Protein 1IUH (pdb70)

Organism: Thermus thermophilus (strain ATCC 27634 / DSM 579 / HB8) (NCBI:txid300852)

B-factor: mean 30.1, std 9.63, range [9.65, 63.91]

CATH classification: 3.90.1140.10

InterPro domains:
  IPR004175 RNA 2',3'-cyclic phosphodiesterase [MF_01940] (1-179)
  IPR004175 RNA 2',3'-cyclic phosphodiesterase [PTHR35561] (1-180)
  IPR004175 RNA 2',3'-cyclic phosphodiesterase [TIGR02258] (1-179)
  IPR009097 Cyclic phosphodiesterase [SSF55144] (1-181)
  IPR014051 Phosphoesterase, HXTX [PF02834] (7-89)
  IPR014051 Phosphoesterase, HXTX [PF02834] (105-171)

Solvent-accessible surface area: 10507 Å² total; per-residue (Å²): 42,107,0,9,0,0,1,62,11,44,130,86,0,63,41,30,0,54,114,4,18,83,102,3,214,99,66,234,2,11,80,64,24,66,61,150,31,1,27,0,45,1,5,64,1,2,118,34,73,123,134,15,36,81,54,1,48,52,13,0,88,128,18,7,154,85,19,30,64,35,156,1,95,0,146,10,16,10,29,98,48,120,152,55,89,10,113,8,0,12,0,98,3,83,19,118,6,0,56,89,0,3,118,20,0,56,55,13,0,85,149,66,15,41,110,87,1,86,170,4,78,37,34,114,133,104,47,125,22,53,0,28,0,0,106,74,144,37,116,17,65,90,16,100,109,25,149,36,48,44,75,3,77,3,102,18,8,2,0,0,68,10,51,145,88,125,189,13,63,68,61,65,58,53,61,151,8,79,9,194,8,174,142

Structure (mmCIF, N/CA/C/O backbone):
data_1IUH
#
_entry.id   1IUH
#
_cell.length_a   37.982
_cell.length_b   75.816
_cell.length_c   159.640
_cell.angle_alpha   90.00
_cell.angle_beta   90.00
_cell.angle_gamma   90.00
#
_symmetry.space_group_name_H-M   'I 2 2 2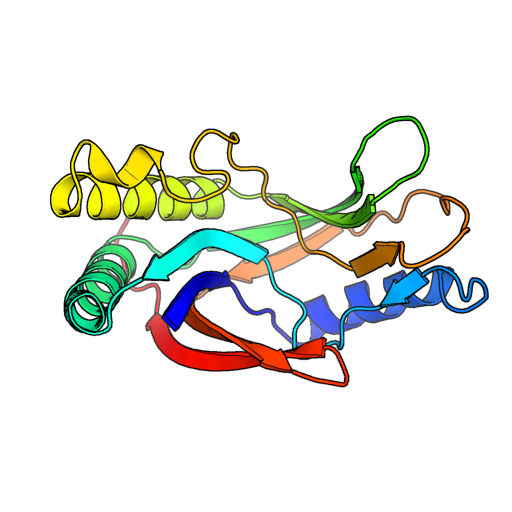'
#
loop_
_entity.id
_entity.type
_entity.pdbx_description
1 polymer "2'-5' RNA Ligase"
2 water water
#
loop_
_atom_site.group_PDB
_atom_site.id
_atom_site.type_symbol
_atom_site.label_atom_id
_atom_site.label_alt_id
_atom_site.label_comp_id
_atom_site.label_asym_id
_atom_site.label_entity_id
_atom_site.label_seq_id
_atom_site.pdbx_PDB_ins_code
_atom_site.Cartn_x
_atom_site.Cartn_y
_atom_site.Cartn_z
_atom_site.occupancy
_atom_site.B_iso_or_equiv
_atom_site.auth_seq_id
_atom_site.auth_comp_id
_atom_site.auth_asym_id
_atom_site.auth_atom_id
_atom_site.pdbx_PDB_model_num
ATOM 1 N N . MET A 1 1 ? 9.591 2.426 30.663 1.00 30.01 1 MET A N 1
ATOM 2 C CA . MET A 1 1 ? 8.869 3.107 29.568 1.00 30.09 1 MET A CA 1
ATOM 3 C C . MET A 1 1 ? 9.093 4.621 29.509 1.00 29.26 1 MET A C 1
ATOM 4 O O . MET A 1 1 ? 9.057 5.333 30.494 1.00 30.57 1 MET A O 1
ATOM 9 N N . ARG A 1 2 ? 9.327 5.103 28.318 1.00 27.99 2 ARG A N 1
ATOM 10 C CA . ARG A 1 2 ? 9.519 6.508 28.076 1.00 26.80 2 ARG A CA 1
ATOM 11 C C . ARG A 1 2 ? 8.122 6.943 27.628 1.00 25.32 2 ARG A C 1
ATOM 12 O O . ARG A 1 2 ? 7.588 6.521 26.592 1.00 24.38 2 ARG A O 1
ATOM 20 N N . LEU A 1 3 ? 7.497 7.750 28.449 1.00 24.30 3 LEU A N 1
ATOM 21 C CA . LEU A 1 3 ? 6.122 8.173 28.209 1.00 23.86 3 LEU A CA 1
ATOM 22 C C . LEU A 1 3 ? 5.943 9.681 28.051 1.00 24.14 3 LEU A C 1
ATOM 23 O O . LEU A 1 3 ? 6.749 10.466 28.570 1.00 24.28 3 LEU A O 1
ATOM 28 N N . PHE A 1 4 ? 4.875 10.066 27.351 1.00 23.70 4 PHE A N 1
ATOM 29 C CA . PHE A 1 4 ? 4.477 11.475 27.190 1.00 22.07 4 PHE A CA 1
ATOM 30 C C . PHE A 1 4 ? 2.974 11.563 26.892 1.00 22.46 4 PHE A C 1
ATOM 31 O O . PHE A 1 4 ? 2.349 10.578 26.452 1.00 20.98 4 PHE A O 1
ATOM 39 N N . TYR A 1 5 ? 2.387 12.712 27.231 1.00 22.35 5 TYR A N 1
ATOM 40 C CA . TYR A 1 5 ? 0.991 12.992 26.881 1.00 21.97 5 TYR A CA 1
ATOM 41 C C . TYR A 1 5 ? 1.009 13.876 25.605 1.00 20.75 5 TYR A C 1
ATOM 42 O O . TYR A 1 5 ? 1.819 14.787 25.456 1.00 19.50 5 TYR A O 1
ATOM 51 N N . ALA A 1 6 ? 0.095 13.608 24.690 1.00 20.67 6 ALA A N 1
ATOM 52 C CA . ALA A 1 6 ? 0.090 14.367 23.474 1.00 21.19 6 ALA A CA 1
ATOM 53 C C . ALA A 1 6 ? -1.282 14.437 22.836 1.00 20.43 6 ALA A C 1
ATOM 54 O O . ALA A 1 6 ? -2.183 13.675 23.172 1.00 20.51 6 ALA A O 1
ATOM 56 N N . VAL A 1 7 ? -1.408 15.352 21.885 1.00 19.87 7 VAL A N 1
ATOM 57 C CA . VAL A 1 7 ? -2.626 15.487 21.133 1.00 18.96 7 VAL A CA 1
ATOM 58 C C . VAL A 1 7 ? -2.299 15.018 19.708 1.00 21.10 7 VAL A C 1
ATOM 59 O O . VAL A 1 7 ? -1.348 15.518 19.097 1.00 23.79 7 VAL A O 1
ATOM 63 N N . PHE A 1 8 ? -3.050 14.056 19.194 1.00 21.49 8 PHE A N 1
ATOM 64 C CA . PHE A 1 8 ? -2.879 13.633 17.808 1.00 21.65 8 PHE A CA 1
ATOM 65 C C . PHE A 1 8 ? -3.843 14.481 16.985 1.00 23.93 8 PHE A C 1
ATOM 66 O O . PHE A 1 8 ? -4.770 15.117 17.523 1.00 24.97 8 PHE A O 1
ATOM 74 N N . LEU A 1 9 ? -3.621 14.493 15.686 1.00 25.08 9 LEU A N 1
ATOM 75 C CA . LEU A 1 9 ? -4.308 15.417 14.836 1.00 26.10 9 LEU A CA 1
ATOM 76 C C . LEU A 1 9 ? -5.217 14.834 13.792 1.00 27.83 9 LEU A C 1
ATOM 77 O O . LEU A 1 9 ? -5.034 13.689 13.351 1.00 29.31 9 LEU A O 1
ATOM 82 N N . PRO A 1 10 ? -6.230 15.619 13.374 1.00 28.53 10 PRO A N 1
ATOM 83 C CA . PRO A 1 10 ? -7.153 15.112 12.361 1.00 28.91 10 PRO A CA 1
ATOM 84 C C . PRO A 1 10 ? -6.614 15.287 10.932 1.00 30.27 10 PRO A C 1
ATOM 85 O O . PRO A 1 10 ? -5.667 16.036 10.659 1.00 30.24 10 PRO A O 1
ATOM 89 N N . GLU A 1 11 ? -7.234 14.568 10.028 1.00 32.22 11 GLU A N 1
ATOM 90 C CA . GLU A 1 11 ? -6.871 14.612 8.638 1.00 34.95 11 GLU A CA 1
ATOM 91 C C . GLU A 1 11 ? -6.511 16.008 8.019 1.00 33.92 11 GLU A C 1
ATOM 92 O O . GLU A 1 11 ? -5.417 16.206 7.461 1.00 34.44 11 GLU A O 1
ATOM 98 N N . GLU A 1 12 ? -7.387 16.993 8.106 1.00 33.37 12 GLU A N 1
ATOM 99 C CA . GLU A 1 12 ? -7.050 18.257 7.460 1.00 33.40 12 GLU A CA 1
ATOM 100 C C . GLU A 1 12 ? -5.838 18.944 8.035 1.00 33.15 12 GLU A C 1
ATOM 101 O O . GLU A 1 12 ? -5.185 19.736 7.336 1.00 32.42 12 GLU A O 1
ATOM 107 N N . VAL A 1 13 ? -5.564 18.669 9.317 1.00 31.87 13 VAL A N 1
ATOM 108 C CA . VAL A 1 13 ? -4.425 19.237 9.987 1.00 30.53 13 VAL A CA 1
ATOM 109 C C . VAL A 1 13 ? -3.145 18.510 9.552 1.00 31.76 13 VAL A C 1
ATOM 110 O O . VAL A 1 13 ? -2.120 19.149 9.208 1.00 31.69 13 VAL A O 1
ATOM 114 N N . ARG A 1 14 ? -3.194 17.188 9.504 1.00 31.84 14 ARG A N 1
ATOM 115 C CA . ARG A 1 14 ? -1.998 16.487 9.068 1.00 33.93 14 ARG A CA 1
ATOM 116 C C . ARG A 1 14 ? -1.729 16.836 7.622 1.00 33.62 14 ARG A C 1
ATOM 117 O O . ARG A 1 14 ? -0.598 17.014 7.214 1.00 35.56 14 ARG A O 1
ATOM 125 N N . ALA A 1 15 ? -2.756 16.983 6.830 1.00 32.49 15 ALA A N 1
ATOM 126 C CA . ALA A 1 15 ? -2.462 17.316 5.452 1.00 32.73 15 ALA A CA 1
ATOM 127 C C . ALA A 1 15 ? -1.838 18.704 5.242 1.00 31.31 15 ALA A C 1
ATOM 128 O O . ALA A 1 15 ? -0.999 18.899 4.382 1.00 30.84 15 ALA A O 1
ATOM 130 N N . ALA A 1 16 ? -2.260 19.685 6.021 1.00 31.34 16 ALA A N 1
ATOM 131 C CA . ALA A 1 16 ? -1.724 21.028 5.859 1.00 31.55 16 ALA A CA 1
ATOM 132 C C . ALA A 1 16 ? -0.264 21.054 6.239 1.00 32.23 16 ALA A C 1
ATOM 133 O O . ALA A 1 16 ? 0.535 21.776 5.652 1.00 33.12 16 ALA A O 1
ATOM 135 N N . LEU A 1 17 ? 0.041 20.272 7.261 1.00 31.61 17 LEU A N 1
ATOM 136 C CA . LEU A 1 17 ? 1.366 20.119 7.812 1.00 32.52 17 LEU A CA 1
ATOM 137 C C . LEU A 1 17 ? 2.253 19.263 6.875 1.00 31.96 17 LEU A C 1
ATOM 138 O O . LEU A 1 17 ? 3.471 19.460 6.764 1.00 31.64 17 LEU A O 1
ATOM 143 N N . VAL A 1 18 ? 1.644 18.270 6.240 1.00 31.26 18 VAL A N 1
ATOM 144 C CA . VAL A 1 18 ? 2.382 17.446 5.322 1.00 29.62 18 VAL A CA 1
ATOM 145 C C . VAL A 1 18 ? 2.693 18.256 4.072 1.00 31.58 18 VAL A C 1
ATOM 146 O O . VAL A 1 18 ? 3.682 18.025 3.415 1.00 32.71 18 VAL A O 1
ATOM 150 N N . GLU A 1 19 ? 1.857 19.229 3.741 1.00 32.38 19 GLU A N 1
ATOM 151 C CA . GLU A 1 19 ? 2.149 20.031 2.600 1.00 33.36 19 GLU A CA 1
ATOM 152 C C . GLU A 1 19 ? 3.291 20.986 2.991 1.00 33.32 19 GLU A C 1
ATOM 153 O O . GLU A 1 19 ? 4.128 21.364 2.171 1.00 35.43 19 GLU A O 1
ATOM 159 N N . ALA A 1 20 ? 3.358 21.330 4.262 1.00 32.13 20 ALA A N 1
ATOM 160 C CA . ALA A 1 20 ? 4.383 22.205 4.787 1.00 29.30 20 ALA A CA 1
ATOM 161 C C . ALA A 1 20 ? 5.708 21.502 4.663 1.00 29.43 20 ALA A C 1
ATOM 162 O O . ALA A 1 20 ? 6.668 22.071 4.152 1.00 26.58 20 ALA A O 1
ATOM 164 N N . GLN A 1 21 ? 5.742 20.255 5.132 1.00 29.90 21 GLN A N 1
ATOM 165 C CA . GLN A 1 21 ? 6.971 19.434 5.103 1.00 32.43 21 GLN A CA 1
ATOM 166 C C . GLN A 1 21 ? 7.616 19.426 3.705 1.00 34.19 21 GLN A C 1
ATOM 167 O O . GLN A 1 21 ? 8.828 19.215 3.516 1.00 34.17 21 GLN A O 1
ATOM 173 N N . THR A 1 22 ? 6.756 19.670 2.737 1.00 35.43 22 THR A N 1
ATOM 174 C CA . THR A 1 22 ? 7.123 19.664 1.361 1.00 35.53 22 THR A CA 1
ATOM 175 C C . THR A 1 22 ? 8.269 20.620 1.073 1.00 35.52 22 THR A C 1
ATOM 176 O O . THR A 1 22 ? 9.156 20.301 0.257 1.00 33.79 22 THR A O 1
ATOM 180 N N . LYS A 1 23 ? 8.285 21.762 1.767 1.00 35.04 23 LYS A N 1
ATOM 181 C CA . LYS A 1 23 ? 9.320 22.771 1.492 1.00 34.84 23 LYS A CA 1
ATOM 182 C C . LYS A 1 23 ? 10.684 22.269 1.908 1.00 34.09 23 LYS A C 1
ATOM 183 O O . LYS A 1 23 ? 11.700 22.901 1.650 1.00 34.28 23 LYS A O 1
ATOM 189 N N . VAL A 1 24 ? 10.722 21.089 2.482 1.00 31.82 24 VAL A N 1
ATOM 190 C CA . VAL A 1 24 ? 11.963 20.658 3.032 1.00 31.07 24 VAL A CA 1
ATOM 191 C C . VAL A 1 24 ? 12.580 19.404 2.415 1.00 31.78 24 VAL A C 1
ATOM 192 O O . VAL A 1 24 ? 13.684 18.974 2.800 1.00 31.79 24 VAL A O 1
ATOM 196 N N . ARG A 1 25 ? 11.880 18.830 1.444 1.00 30.58 25 ARG A N 1
ATOM 197 C CA . ARG A 1 25 ? 12.360 17.636 0.756 1.00 31.32 25 ARG A CA 1
ATOM 198 C C . ARG A 1 25 ? 13.670 17.850 -0.074 1.00 29.27 25 ARG A C 1
ATOM 199 O O . ARG A 1 25 ? 14.450 16.920 -0.291 1.00 26.68 25 ARG A O 1
ATOM 207 N N . PRO A 1 26 ? 13.873 19.061 -0.608 1.00 27.93 26 PRO A N 1
ATOM 208 C CA . PRO A 1 26 ? 15.079 19.338 -1.385 1.00 27.24 26 PRO A CA 1
ATOM 209 C C . PRO A 1 26 ? 16.305 19.277 -0.440 1.00 29.52 26 PRO A C 1
ATOM 210 O O . PRO A 1 26 ? 17.474 19.156 -0.892 1.00 30.05 26 PRO A O 1
ATOM 214 N N . PHE A 1 27 ? 16.059 19.352 0.879 1.00 28.89 27 PHE A N 1
ATOM 215 C CA . PHE A 1 27 ? 17.177 19.343 1.804 1.00 27.45 27 PHE A CA 1
ATOM 216 C C . PHE A 1 27 ? 17.379 18.100 2.610 1.00 28.70 27 PHE A C 1
ATOM 217 O O . PHE A 1 27 ? 16.774 17.931 3.655 1.00 29.07 27 PHE A O 1
ATOM 225 N N . ARG A 1 28 ? 18.292 17.256 2.151 1.00 29.93 28 ARG A N 1
ATOM 226 C CA . ARG A 1 28 ? 18.553 15.971 2.813 1.00 30.06 28 ARG A CA 1
ATOM 227 C C . ARG A 1 28 ? 19.011 16.104 4.281 1.00 27.79 28 ARG A C 1
ATOM 228 O O . ARG A 1 28 ? 18.993 15.166 5.049 1.00 25.48 28 ARG A O 1
ATOM 236 N N . GLY A 1 29 ? 19.404 17.281 4.685 1.00 26.89 29 GLY A N 1
ATOM 237 C CA . GLY A 1 29 ? 19.767 17.401 6.076 1.00 27.07 29 GLY A CA 1
ATOM 238 C C . GLY A 1 29 ? 18.536 17.399 6.981 1.00 27.29 29 GLY A C 1
ATOM 239 O O . GLY A 1 29 ? 18.690 17.298 8.208 1.00 27.35 29 GLY A O 1
ATOM 240 N N . TRP A 1 30 ? 17.328 17.522 6.409 1.00 26.64 30 TRP A N 1
ATOM 241 C CA . TRP A 1 30 ? 16.091 17.545 7.198 1.00 25.26 30 TRP A CA 1
ATOM 242 C C . TRP A 1 30 ? 15.396 16.219 7.281 1.00 26.01 30 TRP A C 1
ATOM 243 O O . TRP A 1 30 ? 15.133 15.564 6.265 1.00 25.88 30 TRP A O 1
ATOM 254 N N . LYS A 1 31 ? 15.099 15.794 8.497 1.00 26.09 31 LYS A N 1
ATOM 255 C CA . LYS A 1 31 ? 14.437 14.516 8.631 1.00 27.07 31 LYS A CA 1
ATOM 256 C C . LYS A 1 31 ? 12.984 14.824 8.972 1.00 25.86 31 LYS A C 1
ATOM 257 O O . LYS A 1 31 ? 12.638 15.339 10.042 1.00 26.13 31 LYS A O 1
ATOM 263 N N . PRO A 1 32 ? 12.099 14.516 8.048 1.00 24.61 32 PRO A N 1
ATOM 264 C CA . PRO A 1 32 ? 10.708 14.810 8.322 1.00 25.71 32 PRO A CA 1
ATOM 265 C C . PRO A 1 32 ? 10.026 13.741 9.172 1.00 26.32 32 PRO A C 1
ATOM 266 O O . PRO A 1 32 ? 10.267 12.519 9.021 1.00 25.55 32 PRO A O 1
ATOM 270 N N . VAL A 1 33 ? 9.186 14.251 10.076 1.00 26.48 33 VAL A N 1
ATOM 271 C CA . VAL A 1 33 ? 8.407 13.437 10.979 1.00 26.03 33 VAL A CA 1
ATOM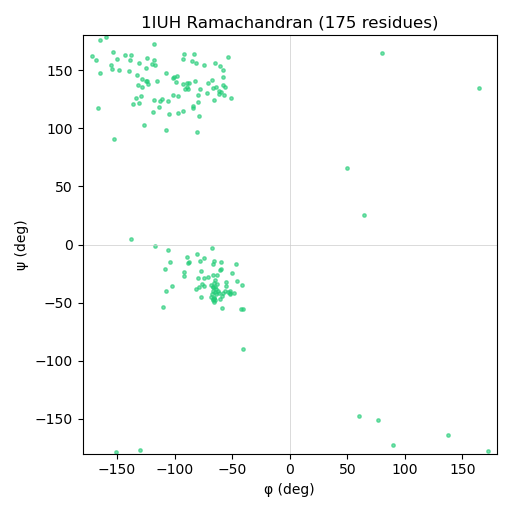 272 C C . VAL A 1 33 ? 7.322 12.773 10.128 1.00 26.87 33 VAL A C 1
ATOM 273 O O . VAL A 1 33 ? 6.709 13.435 9.317 1.00 26.49 33 VAL A O 1
ATOM 277 N N . PRO A 1 34 ? 7.151 11.440 10.249 1.00 27.14 34 PRO A N 1
ATOM 278 C CA . PRO A 1 34 ? 6.146 10.635 9.550 1.00 28.44 34 PRO A CA 1
ATOM 279 C C . PRO A 1 34 ? 4.781 11.285 9.958 1.00 30.32 34 PRO A C 1
ATOM 280 O O . PRO A 1 34 ? 4.566 11.592 11.139 1.00 28.74 34 PRO A O 1
ATOM 284 N N . PRO A 1 35 ? 3.849 11.458 8.992 1.00 31.07 35 PRO A N 1
ATOM 285 C CA . PRO A 1 35 ? 2.544 12.068 9.212 1.00 31.17 35 PRO A CA 1
ATOM 286 C C . PRO A 1 35 ? 1.763 11.450 10.351 1.00 32.09 35 PRO A C 1
ATOM 287 O O . PRO A 1 35 ? 1.190 12.175 11.180 1.00 32.62 35 PRO A O 1
ATOM 291 N N A HIS A 1 36 ? 1.720 10.132 10.423 0.50 31.92 36 HIS A N 1
ATOM 292 N N B HIS A 1 36 ? 1.786 10.117 10.430 0.50 30.96 36 HIS A N 1
ATOM 293 C CA A HIS A 1 36 ? 0.985 9.534 11.501 0.50 31.54 36 HIS A CA 1
ATOM 294 C CA B HIS A 1 36 ? 1.102 9.403 11.495 0.50 29.79 36 HIS A CA 1
ATOM 295 C C A HIS A 1 36 ? 1.669 9.734 12.879 0.50 31.05 36 HIS A C 1
ATOM 296 C C B HIS A 1 36 ? 1.709 9.680 12.876 0.50 29.97 36 HIS A C 1
ATOM 297 O O A HIS A 1 36 ? 1.107 9.371 13.914 0.50 31.05 36 HIS A O 1
ATOM 298 O O B HIS A 1 36 ? 1.132 9.331 13.907 0.50 30.13 36 HIS A O 1
ATOM 311 N N . GLN A 1 37 ? 2.873 10.302 12.913 1.00 29.28 37 GLN A N 1
ATOM 312 C CA . GLN A 1 37 ? 3.506 10.592 14.212 1.00 29.21 37 GLN A CA 1
ATOM 313 C C . GLN A 1 37 ? 3.393 12.099 14.506 1.00 27.88 37 GLN A C 1
ATOM 314 O O . GLN A 1 37 ? 3.751 12.561 15.596 1.00 27.65 37 GLN A O 1
ATOM 320 N N . LEU A 1 38 ? 2.911 12.874 13.529 1.00 26.20 38 LEU A N 1
ATOM 321 C CA . LEU A 1 38 ? 2.811 14.302 13.764 1.00 23.42 38 LEU A CA 1
ATOM 322 C C . LEU A 1 38 ? 1.944 14.475 15.020 1.00 22.63 38 LEU A C 1
ATOM 323 O O . LEU A 1 38 ? 0.941 13.799 15.185 1.00 21.87 38 LEU A O 1
ATOM 328 N N . HIS A 1 39 ? 2.355 15.349 15.935 1.00 22.51 39 HIS A N 1
ATOM 329 C CA . HIS A 1 39 ? 1.606 15.513 17.192 1.00 21.88 39 HIS A CA 1
ATOM 330 C C . HIS A 1 39 ? 2.090 16.704 18.051 1.00 21.06 39 HIS A C 1
ATOM 331 O O . HIS A 1 39 ? 3.219 17.181 17.904 1.00 22.74 39 HIS A O 1
ATOM 338 N N . LEU A 1 40 ? 1.266 17.129 18.988 1.00 19.37 40 LEU A N 1
ATOM 339 C CA . LEU A 1 40 ? 1.652 18.226 19.903 1.00 19.31 40 LEU A CA 1
ATOM 340 C C . LEU A 1 40 ? 1.767 17.613 21.292 1.00 19.44 40 LEU A C 1
ATOM 341 O O . LEU A 1 40 ? 0.775 17.091 21.830 1.00 22.32 40 LEU A O 1
ATOM 346 N N . THR A 1 41 ? 2.949 17.662 21.878 1.00 18.76 41 THR A N 1
ATOM 347 C CA . THR A 1 41 ? 3.142 17.097 23.221 1.00 19.59 41 THR A CA 1
ATOM 348 C C . THR A 1 41 ? 2.660 17.991 24.367 1.00 18.96 41 THR A C 1
ATOM 349 O O . THR A 1 41 ? 2.961 19.144 24.409 1.00 18.28 41 THR A O 1
ATOM 353 N N . LEU A 1 42 ? 1.857 17.490 25.287 1.00 19.79 42 LEU A N 1
ATOM 354 C CA . LEU A 1 42 ? 1.442 18.391 26.369 1.00 18.73 42 LEU A CA 1
ATOM 355 C C . LEU A 1 42 ? 2.388 18.290 27.558 1.00 19.26 42 LEU A C 1
ATOM 356 O O . LEU A 1 42 ? 2.591 19.250 28.290 1.00 20.75 42 LEU A O 1
ATOM 361 N N . LEU A 1 43 ? 3.009 17.142 27.711 1.00 19.17 43 LEU A N 1
ATOM 362 C CA . LEU A 1 43 ? 3.925 16.920 28.818 1.00 20.85 43 LEU A CA 1
ATOM 363 C C . LEU A 1 43 ? 4.751 15.667 28.575 1.00 21.04 43 LEU A C 1
ATOM 364 O O . LEU A 1 43 ? 4.172 14.609 28.446 1.00 21.37 43 LEU A O 1
ATOM 369 N N . PHE A 1 44 ? 6.079 15.801 28.467 1.00 21.49 44 PHE A N 1
ATOM 370 C CA . PHE A 1 44 ? 6.988 14.658 28.274 1.00 21.56 44 PHE A CA 1
ATOM 371 C C . PHE A 1 44 ? 7.384 14.117 29.677 1.00 22.54 44 PHE A C 1
ATOM 372 O O . PHE A 1 44 ? 7.677 14.888 30.588 1.00 24.01 44 PHE A O 1
ATOM 380 N N . LEU A 1 45 ? 7.337 12.804 29.871 1.00 21.95 45 LEU A N 1
ATOM 381 C CA . LEU A 1 45 ? 7.656 12.225 31.172 1.00 21.98 45 LEU A CA 1
ATOM 382 C C . LEU A 1 45 ? 9.037 11.540 31.294 1.00 21.83 45 LEU A C 1
ATOM 383 O O . LEU A 1 45 ? 9.525 11.308 32.387 1.00 20.41 45 LEU A O 1
ATOM 388 N N . GLY A 1 46 ? 9.687 11.266 30.168 1.00 23.91 46 GLY A N 1
ATOM 389 C CA . GLY A 1 46 ? 10.986 10.622 30.212 1.00 24.90 46 GLY A CA 1
ATOM 390 C C . GLY A 1 46 ? 10.804 9.150 30.510 1.00 25.94 46 GLY A C 1
ATOM 391 O O . GLY A 1 46 ? 9.776 8.589 30.163 1.00 27.08 46 GLY A O 1
ATOM 392 N N . GLU A 1 47 ? 11.793 8.535 31.158 1.00 27.25 47 GLU A N 1
ATOM 393 C CA . GLU A 1 47 ? 11.766 7.113 31.546 1.00 26.88 47 GLU A CA 1
ATOM 394 C C . GLU A 1 47 ? 11.038 6.966 32.855 1.00 24.31 47 GLU A C 1
ATOM 395 O O . GLU A 1 47 ? 11.440 7.527 33.878 1.00 22.51 47 GLU A O 1
ATOM 401 N N . ARG A 1 48 ? 9.951 6.219 32.815 1.00 23.67 48 ARG A N 1
ATOM 402 C CA . ARG A 1 48 ? 9.125 6.002 34.002 1.00 23.20 48 ARG A CA 1
ATOM 403 C C . ARG A 1 48 ? 8.960 4.521 34.301 1.00 22.48 48 ARG A C 1
ATOM 404 O O . ARG A 1 48 ? 8.914 3.704 33.368 1.00 22.63 48 ARG A O 1
ATOM 412 N N . PRO A 1 49 ? 8.986 4.149 35.590 1.00 21.19 49 PRO A N 1
ATOM 413 C CA . PRO A 1 49 ? 8.808 2.729 35.957 1.00 22.10 49 PRO A CA 1
ATOM 414 C C . PRO A 1 49 ? 7.362 2.271 35.725 1.00 21.44 49 PRO A C 1
ATOM 415 O O . PRO A 1 49 ? 6.415 2.996 36.017 1.00 24.02 49 PRO A O 1
ATOM 419 N N . GLU A 1 50 ? 7.223 1.066 35.209 1.00 22.44 50 GLU A N 1
ATOM 420 C CA . GLU A 1 50 ? 5.936 0.437 34.927 1.00 23.77 50 GLU A CA 1
ATOM 421 C C . GLU A 1 50 ? 4.950 0.587 36.095 1.00 23.72 50 GLU A C 1
ATOM 422 O O . GLU A 1 50 ? 3.736 0.646 35.894 1.00 21.06 50 GLU A O 1
ATOM 428 N N . GLU A 1 51 ? 5.482 0.624 37.304 1.00 23.23 51 GLU A N 1
ATOM 429 C CA . GLU A 1 51 ? 4.623 0.721 38.434 1.00 26.14 51 GLU A CA 1
ATOM 430 C C . GLU A 1 51 ? 3.772 1.982 38.402 1.00 26.02 51 GLU A C 1
ATOM 431 O O . GLU A 1 51 ? 2.733 2.023 39.014 1.00 26.46 51 GLU A O 1
ATOM 437 N N . GLU A 1 52 ? 4.189 3.004 37.656 1.00 25.43 52 GLU A N 1
ATOM 438 C CA . GLU A 1 52 ? 3.453 4.267 37.608 1.00 24.50 52 GLU A CA 1
ATOM 439 C C . GLU A 1 52 ? 2.351 4.367 36.514 1.00 23.78 52 GLU A C 1
ATOM 440 O O . GLU A 1 52 ? 1.570 5.336 36.503 1.00 22.88 52 GLU A O 1
ATOM 446 N N . LEU A 1 53 ? 2.309 3.411 35.591 1.00 21.71 53 LEU A N 1
ATOM 447 C CA . LEU A 1 53 ? 1.294 3.421 34.526 1.00 22.98 53 LEU A CA 1
ATOM 448 C C . LEU A 1 53 ? -0.121 3.794 34.937 1.00 21.01 53 LEU A C 1
ATOM 449 O O . LEU A 1 53 ? -0.743 4.683 34.364 1.00 21.03 53 LEU A O 1
ATOM 454 N N . PRO A 1 54 ? -0.654 3.076 35.916 1.00 19.00 54 PRO A N 1
ATOM 455 C CA . PRO A 1 54 ? -2.007 3.323 36.414 1.00 18.92 54 PRO A CA 1
ATOM 456 C C . PRO A 1 54 ? -2.241 4.783 36.785 1.00 18.74 54 PRO A C 1
ATOM 457 O O . PRO A 1 54 ? -3.339 5.324 36.565 1.00 20.48 54 PRO A O 1
ATOM 461 N N . ASP A 1 55 ? -1.238 5.378 37.422 1.00 18.31 55 ASP A N 1
ATOM 462 C CA . ASP A 1 55 ? -1.287 6.779 37.853 1.00 19.13 55 ASP A CA 1
ATOM 463 C C . ASP A 1 55 ? -1.309 7.680 36.656 1.00 18.68 55 ASP A C 1
ATOM 464 O O . ASP A 1 55 ? -2.114 8.582 36.589 1.00 20.78 55 ASP A O 1
ATOM 469 N N . TYR A 1 56 ? -0.451 7.458 35.685 1.00 17.95 56 TYR A N 1
ATOM 470 C CA . TYR A 1 56 ? -0.578 8.293 34.497 1.00 19.10 56 TYR A CA 1
ATOM 471 C C . TYR A 1 56 ? -1.948 8.081 33.771 1.00 19.02 56 TYR A C 1
ATOM 472 O O . TYR A 1 56 ? -2.542 9.020 33.222 1.00 19.03 56 TYR A O 1
ATOM 481 N N . LEU A 1 57 ? -2.458 6.855 33.804 1.00 19.17 57 LEU A N 1
ATOM 482 C CA . LEU A 1 57 ? -3.760 6.531 33.211 1.00 19.02 57 LEU A CA 1
ATOM 483 C C . LEU A 1 57 ? -4.861 7.234 33.961 1.00 18.89 57 LEU A C 1
ATOM 484 O O . LEU A 1 57 ? -5.748 7.865 33.343 1.00 22.37 57 LEU A O 1
ATOM 489 N N . ALA A 1 58 ? -4.805 7.176 35.285 1.00 17.55 58 ALA A N 1
ATOM 490 C CA . ALA A 1 58 ? -5.854 7.793 36.079 1.00 17.30 58 ALA A CA 1
ATOM 491 C C . ALA A 1 58 ? -5.834 9.338 35.918 1.00 18.15 58 ALA A C 1
ATOM 492 O O . ALA A 1 58 ? -6.878 10.036 35.805 1.00 16.85 58 ALA A O 1
ATOM 494 N N . LEU A 1 59 ? -4.618 9.860 35.880 1.00 18.32 59 LEU A N 1
ATOM 495 C CA . LEU A 1 59 ? -4.442 11.253 35.685 1.00 17.93 59 LEU A CA 1
ATOM 496 C C . LEU A 1 59 ? -5.098 11.651 34.365 1.00 18.13 59 LEU A C 1
ATOM 497 O O . LEU A 1 59 ? -5.803 12.671 34.288 1.00 19.37 59 LEU A O 1
ATOM 502 N N . GLY A 1 60 ? -4.933 10.831 33.343 1.00 17.60 60 GLY A N 1
ATOM 503 C CA . GLY A 1 60 ? -5.535 11.171 32.051 1.00 17.03 60 GLY A CA 1
ATOM 504 C C . GLY A 1 60 ? -7.066 11.181 32.143 1.00 19.95 60 GLY A C 1
ATOM 505 O O . GLY A 1 60 ? -7.741 12.139 31.688 1.00 17.15 60 GLY A O 1
ATOM 506 N N . HIS A 1 61 ? -7.632 10.117 32.748 1.00 19.84 61 HIS A N 1
ATOM 507 C CA . HIS A 1 61 ? -9.082 10.064 32.861 1.00 19.67 61 HIS A CA 1
ATOM 508 C C . HIS A 1 61 ? -9.578 11.248 33.680 1.00 20.06 61 HIS A C 1
ATOM 509 O O . HIS A 1 61 ? -10.580 11.859 33.337 1.00 20.12 61 HIS A O 1
ATOM 516 N N . ARG A 1 62 ? -8.887 11.580 34.758 1.00 22.48 62 ARG A N 1
ATOM 517 C CA . ARG A 1 62 ? -9.326 12.732 35.579 1.00 25.95 62 ARG A CA 1
ATOM 518 C C . ARG A 1 62 ? -9.368 14.050 34.776 1.00 25.91 62 ARG A C 1
ATOM 519 O O . ARG A 1 62 ? -10.384 14.742 34.719 1.00 25.92 62 ARG A O 1
ATOM 527 N N . LEU A 1 63 ? -8.244 14.389 34.161 1.00 25.04 63 LEU A N 1
ATOM 528 C CA . LEU A 1 63 ? -8.203 15.597 33.405 1.00 25.37 63 LEU A CA 1
ATOM 529 C C . LEU A 1 63 ? -9.229 15.569 32.316 1.00 25.57 63 LEU A C 1
ATOM 530 O O . LEU A 1 63 ? -9.917 16.577 32.121 1.00 25.82 63 LEU A O 1
ATOM 535 N N . ALA A 1 64 ? -9.343 14.432 31.608 1.00 25.30 64 ALA A N 1
ATOM 536 C CA . ALA A 1 64 ? -10.336 14.318 30.499 1.00 26.12 64 ALA A CA 1
ATOM 537 C C . ALA A 1 64 ? -11.752 14.662 30.904 1.00 25.29 64 ALA A C 1
ATOM 538 O O . ALA A 1 64 ? -12.447 15.286 30.130 1.00 26.43 64 ALA A O 1
ATOM 540 N N . ARG A 1 65 ? -12.190 14.233 32.086 1.00 26.95 65 ARG A N 1
ATOM 541 C CA . ARG A 1 65 ? -13.565 14.525 32.515 1.00 30.15 65 ARG A CA 1
ATOM 542 C C . ARG A 1 65 ? -13.784 15.955 33.026 1.00 30.35 65 ARG A C 1
ATOM 543 O O . ARG A 1 65 ? -14.916 16.416 33.104 1.00 32.51 65 ARG A O 1
ATOM 551 N N . LEU A 1 66 ? -12.712 16.676 33.313 1.00 28.76 66 LEU A N 1
ATOM 552 C CA . LEU A 1 66 ? -12.839 18.032 33.792 1.00 27.20 66 LEU A CA 1
ATOM 553 C C . LEU A 1 66 ? -12.809 19.111 32.683 1.00 26.70 66 LEU A C 1
ATOM 554 O O . LEU A 1 66 ? -13.309 20.238 32.868 1.00 27.34 66 LEU A O 1
ATOM 559 N N . GLU A 1 67 ? -12.216 18.799 31.535 1.00 25.17 67 GLU A N 1
ATOM 560 C CA . GLU A 1 67 ? -12.098 19.815 30.474 1.00 23.70 67 GLU A CA 1
ATOM 561 C C . GLU A 1 67 ? -12.870 19.468 29.228 1.00 22.66 67 GLU A C 1
ATOM 562 O O . GLU A 1 67 ? -12.946 18.305 28.841 1.00 22.06 67 GLU A O 1
ATOM 568 N N . ALA A 1 68 ? -13.478 20.494 28.644 1.00 20.79 68 ALA A N 1
ATOM 569 C CA . ALA A 1 68 ? -14.258 20.362 27.416 1.00 20.15 68 ALA A CA 1
ATOM 570 C C . ALA A 1 68 ? -13.421 20.430 26.091 1.00 18.90 68 ALA A C 1
ATOM 571 O O . ALA A 1 68 ? -12.323 20.912 26.063 1.00 14.36 68 ALA A O 1
ATOM 573 N N . PRO A 1 69 ? -13.960 19.877 24.994 1.00 21.02 69 PRO A N 1
ATOM 574 C CA . PRO A 1 69 ? -13.293 19.906 23.688 1.00 21.85 69 PRO A CA 1
ATOM 575 C C . PRO A 1 69 ? -13.121 21.399 23.437 1.00 22.64 69 PRO A C 1
ATOM 576 O O . PRO A 1 69 ? -13.946 22.175 23.823 1.00 22.93 69 PRO A O 1
ATOM 580 N N . PHE A 1 70 ? -12.034 21.816 22.820 1.00 24.53 70 PHE A N 1
ATOM 581 C CA . PHE A 1 70 ? -11.818 23.244 22.583 1.00 24.29 70 PHE A CA 1
ATOM 582 C C . PHE A 1 70 ? -11.234 23.417 21.164 1.00 26.50 70 PHE A C 1
ATOM 583 O O . PHE A 1 70 ? -10.689 22.458 20.629 1.00 27.50 70 PHE A O 1
ATOM 591 N N . ARG A 1 71 ? -11.345 24.606 20.566 1.00 28.37 71 ARG A N 1
ATOM 592 C CA . ARG A 1 71 ? -10.783 24.816 19.230 1.00 30.03 71 ARG A CA 1
ATOM 593 C C . ARG A 1 71 ? -9.341 25.287 19.302 1.00 30.82 71 ARG A C 1
ATOM 594 O O . ARG A 1 71 ? -8.997 26.103 20.172 1.00 30.73 71 ARG A O 1
ATOM 602 N N . ALA A 1 72 ? -8.491 24.750 18.418 1.00 29.83 72 ALA A N 1
ATOM 603 C CA . ALA A 1 72 ? -7.095 25.161 18.325 1.00 28.23 72 ALA A CA 1
ATOM 604 C C . ALA A 1 72 ? -6.961 25.726 16.902 1.00 30.48 72 ALA A C 1
ATOM 605 O O . ALA A 1 72 ? -7.765 25.413 15.987 1.00 29.24 72 ALA A O 1
ATOM 607 N N . ARG A 1 73 ? -5.931 26.552 16.738 1.00 31.21 73 ARG A N 1
ATOM 608 C CA . ARG A 1 73 ? -5.607 27.197 15.490 1.00 30.98 73 ARG A CA 1
ATOM 609 C C . ARG A 1 73 ? -4.125 26.891 15.252 1.00 30.58 73 ARG A C 1
ATOM 610 O O . ARG A 1 73 ? -3.296 26.911 16.166 1.00 27.45 73 ARG A O 1
ATOM 618 N N . LEU A 1 74 ? -3.823 26.528 14.017 1.00 31.18 74 LEU A N 1
ATOM 619 C CA . LEU A 1 74 ? -2.462 26.242 13.587 1.00 31.98 74 LEU A CA 1
ATOM 620 C C . LEU A 1 74 ? -2.028 27.636 13.152 1.00 32.72 74 LEU A C 1
ATOM 621 O O . LEU A 1 74 ? -2.788 28.343 12.503 1.00 32.20 74 LEU A O 1
ATOM 626 N N . ARG A 1 75 ? -0.836 28.071 13.520 1.00 35.07 75 ARG A N 1
ATOM 627 C CA . ARG A 1 75 ? -0.503 29.433 13.155 1.00 37.99 75 ARG A CA 1
ATOM 628 C C . ARG A 1 75 ? 0.986 29.736 12.967 1.00 37.85 75 ARG A C 1
ATOM 629 O O . ARG A 1 75 ? 1.659 30.095 13.923 1.00 39.41 75 ARG A O 1
ATOM 637 N N . GLY A 1 76 ? 1.51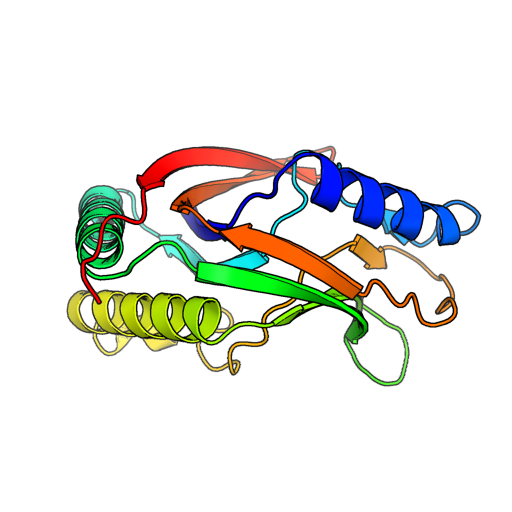7 29.598 11.756 1.00 37.01 76 GLY A N 1
ATOM 638 C CA . GLY A 1 76 ? 2.942 29.893 11.561 1.00 35.15 76 GLY A CA 1
ATOM 639 C C . GLY A 1 76 ? 3.917 28.811 11.966 1.00 33.81 76 GLY A C 1
ATOM 640 O O . GLY A 1 76 ? 3.544 27.877 12.676 1.00 34.10 76 GLY A O 1
ATOM 641 N N . THR A 1 77 ? 5.165 28.923 11.514 1.00 33.08 77 THR A N 1
ATOM 642 C CA . THR A 1 77 ? 6.216 27.924 11.814 1.00 31.74 77 THR A CA 1
ATOM 643 C C . THR A 1 77 ? 7.359 28.553 12.598 1.00 31.03 77 THR A C 1
ATOM 644 O O . THR A 1 77 ? 7.376 29.757 12.761 1.00 32.40 77 THR A O 1
ATOM 648 N N . GLY A 1 78 ? 8.312 27.742 13.068 1.00 29.68 78 GLY A N 1
ATOM 649 C CA . GLY 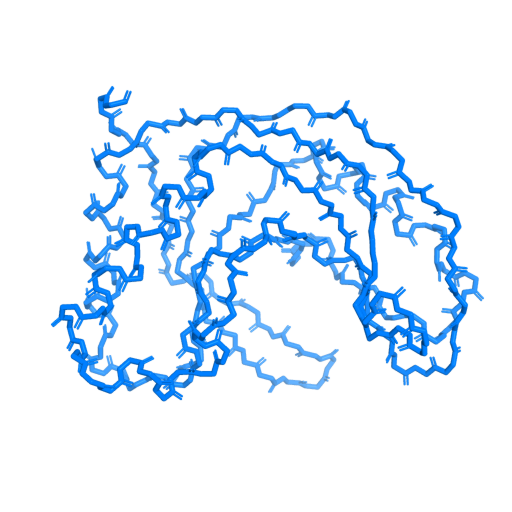A 1 78 ? 9.465 28.261 13.775 1.00 28.31 78 GLY A CA 1
ATOM 650 C C . GLY A 1 78 ? 10.594 27.243 13.897 1.00 30.92 78 GLY A C 1
ATOM 651 O O . GLY A 1 78 ? 10.418 26.080 13.456 1.00 30.54 78 GLY A O 1
ATOM 652 N N . TYR A 1 79 ? 11.745 27.665 14.469 1.00 32.21 79 TYR A N 1
ATOM 653 C CA . TYR A 1 79 ? 12.903 26.755 14.711 1.00 34.28 79 TYR A CA 1
ATOM 654 C C . TYR A 1 79 ? 13.489 26.818 16.114 1.00 35.56 79 TYR A C 1
ATOM 655 O O . TYR A 1 79 ? 13.363 27.804 16.807 1.00 35.67 79 TYR A O 1
ATOM 664 N N . PHE A 1 80 ? 14.141 25.741 16.513 1.00 37.55 80 PHE A N 1
ATOM 665 C CA . PHE A 1 80 ? 14.814 25.730 17.778 1.00 40.43 80 PHE A CA 1
ATOM 666 C C . PHE A 1 80 ? 16.165 25.142 17.456 1.00 40.70 80 PHE A C 1
ATOM 667 O O . PHE A 1 80 ? 16.257 24.085 16.850 1.00 39.55 80 PHE A O 1
ATOM 675 N N . PRO A 1 81 ? 17.238 25.846 17.825 1.00 41.82 81 PRO A N 1
ATOM 676 C CA . PRO A 1 81 ? 17.223 27.136 18.503 1.00 42.50 81 PRO A CA 1
ATOM 677 C C . PRO A 1 81 ? 16.837 28.220 17.515 1.00 43.64 81 PRO A C 1
ATOM 678 O O . PRO A 1 81 ? 17.061 28.078 16.320 1.00 43.21 81 PRO A O 1
ATOM 682 N N . ASN A 1 82 ? 16.284 29.304 18.038 1.00 45.75 82 ASN A N 1
ATOM 683 C CA . ASN A 1 82 ? 15.818 30.457 17.260 1.00 47.96 82 ASN A CA 1
ATOM 684 C C . ASN A 1 82 ? 16.864 31.101 16.326 1.00 49.17 82 ASN A C 1
ATOM 685 O O . ASN A 1 82 ? 16.504 31.663 15.288 1.00 50.28 82 ASN A O 1
ATOM 690 N N . GLU A 1 83 ? 18.140 31.063 16.724 1.00 49.60 83 GLU A N 1
ATOM 691 C CA . GLU A 1 83 ? 19.250 31.608 15.941 1.00 50.16 83 GLU A CA 1
ATOM 692 C C . GLU A 1 83 ? 20.363 30.565 15.905 1.00 49.47 83 GLU A C 1
ATOM 693 O O . GLU A 1 83 ? 20.530 29.797 16.850 1.00 48.42 83 GLU A O 1
ATOM 699 N N . GLY A 1 84 ? 21.091 30.507 14.786 1.00 49.17 84 GLY A N 1
ATOM 700 C CA . GLY A 1 84 ? 22.156 29.522 14.635 1.00 47.64 84 GLY A CA 1
ATOM 701 C C . GLY A 1 84 ? 21.674 28.206 14.022 1.00 46.80 84 GLY A C 1
ATOM 702 O O . GLY A 1 84 ? 20.521 28.115 13.575 1.00 46.53 84 GLY A O 1
ATOM 703 N N . THR A 1 85 ? 22.542 27.194 13.978 1.00 45.18 85 THR A N 1
ATOM 704 C CA . THR A 1 85 ? 22.140 25.909 13.425 1.00 45.98 85 THR A CA 1
ATOM 705 C C . THR A 1 85 ? 20.827 25.498 14.108 1.00 46.57 85 THR A C 1
ATOM 706 O O . THR A 1 85 ? 20.773 25.440 15.347 1.00 46.82 85 THR A O 1
ATOM 710 N N . PRO A 1 86 ? 19.759 25.185 13.321 1.00 46.05 86 PRO A N 1
ATOM 711 C CA . PRO A 1 86 ? 18.489 24.783 13.933 1.00 43.99 86 PRO A CA 1
ATOM 712 C C . PRO A 1 86 ? 18.575 23.296 14.317 1.00 42.62 86 PRO A C 1
ATOM 713 O O . PRO A 1 86 ? 19.405 22.565 13.799 1.00 41.71 86 PRO A O 1
ATOM 717 N N . ARG A 1 87 ? 17.760 22.885 15.282 1.00 42.42 87 ARG A N 1
ATOM 718 C CA . ARG A 1 87 ? 17.690 21.504 15.746 1.00 41.12 87 ARG A CA 1
ATOM 719 C C . ARG A 1 87 ? 16.360 20.983 15.202 1.00 39.11 87 ARG A C 1
ATOM 720 O O . ARG A 1 87 ? 16.275 19.869 14.684 1.00 40.78 87 ARG A O 1
ATOM 728 N N . VAL A 1 88 ? 15.341 21.832 15.243 1.00 35.15 88 VAL A N 1
ATOM 729 C CA . VAL A 1 88 ? 14.013 21.415 14.867 1.00 33.22 88 VAL A CA 1
ATOM 730 C C . VAL A 1 88 ? 13.172 22.377 14.070 1.00 31.07 88 VAL A C 1
ATOM 731 O O . VAL A 1 88 ? 13.270 23.580 14.213 1.00 32.04 88 VAL A O 1
ATOM 735 N N . TRP A 1 89 ? 12.301 21.843 13.242 1.00 29.21 89 TRP A N 1
ATOM 736 C CA . TRP A 1 89 ? 11.420 22.716 12.503 1.00 28.93 89 TRP A CA 1
ATOM 737 C C . TRP A 1 89 ? 10.018 22.320 12.973 1.00 29.51 89 TRP A C 1
ATOM 738 O O . TRP A 1 89 ? 9.646 21.145 12.839 1.00 31.44 89 TRP A O 1
ATOM 749 N N . PHE A 1 90 ? 9.242 23.291 13.482 1.00 27.08 90 PHE A N 1
ATOM 750 C CA . PHE A 1 90 ? 7.909 23.026 14.002 1.00 25.26 90 PHE A CA 1
ATOM 751 C C . PHE A 1 90 ? 6.858 24.028 13.640 1.00 24.27 90 PHE A C 1
ATOM 752 O O . PHE A 1 90 ? 7.123 25.151 13.263 1.00 22.94 90 PHE A O 1
ATOM 760 N N . ALA A 1 91 ? 5.622 23.609 13.811 1.00 25.31 91 ALA A N 1
ATOM 761 C CA . ALA A 1 91 ? 4.540 24.517 13.563 1.00 26.23 91 ALA A CA 1
ATOM 762 C C . ALA A 1 91 ? 4.052 25.033 14.942 1.00 25.93 91 ALA A C 1
ATOM 763 O O . ALA A 1 91 ? 4.043 24.270 15.909 1.00 25.72 91 ALA A O 1
ATOM 765 N N . LYS A 1 92 ? 3.659 26.314 15.031 1.00 26.55 92 LYS A N 1
ATOM 766 C CA . LYS A 1 92 ? 3.100 26.858 16.272 1.00 25.66 92 LYS A CA 1
ATOM 767 C C . LYS A 1 92 ? 1.567 26.662 16.207 1.00 26.11 92 LYS A C 1
ATOM 768 O O . LYS A 1 92 ? 0.921 26.902 15.185 1.00 25.51 92 LYS A O 1
ATOM 774 N N . ALA A 1 93 ? 0.988 26.169 17.293 1.00 26.56 93 ALA A N 1
ATOM 775 C CA . ALA A 1 93 ? -0.462 25.995 17.372 1.00 27.08 93 ALA A CA 1
ATOM 776 C C . ALA A 1 93 ? -0.804 26.799 18.611 1.00 27.01 93 ALA A C 1
ATOM 777 O O . ALA A 1 93 ? 0.084 27.071 19.410 1.00 27.54 93 ALA A O 1
ATOM 779 N N . GLU A 1 94 ? -2.059 27.187 18.782 1.00 27.27 94 GLU A N 1
ATOM 780 C CA . GLU A 1 94 ? -2.421 27.962 19.967 1.00 28.14 94 GLU A CA 1
ATOM 781 C C . GLU A 1 94 ? -3.832 27.704 20.447 1.00 26.95 94 GLU A C 1
ATOM 782 O O . GLU A 1 94 ? -4.720 27.397 19.649 1.00 27.87 94 GLU A O 1
ATOM 788 N N . ALA A 1 95 ? -4.023 27.838 21.753 1.00 25.09 95 ALA A N 1
ATOM 789 C CA . ALA A 1 95 ? -5.320 27.662 22.412 1.00 23.88 95 ALA A CA 1
ATOM 790 C C . ALA A 1 95 ? -5.097 27.499 23.895 1.00 25.00 95 ALA A C 1
ATOM 791 O O . ALA A 1 95 ? -4.198 26.782 24.333 1.00 25.44 95 ALA A O 1
ATOM 793 N N . GLU A 1 96 ? -5.910 28.200 24.665 1.00 27.75 96 GLU A N 1
ATOM 794 C CA . GLU A 1 96 ? -5.903 28.124 26.121 1.00 29.74 96 GLU A CA 1
ATOM 795 C C . GLU A 1 96 ? -5.918 26.651 26.608 1.00 28.79 96 GLU A C 1
ATOM 796 O O . GLU A 1 96 ? -5.229 26.269 27.588 1.00 27.45 96 GLU A O 1
ATOM 802 N N . GLY A 1 97 ? -6.751 25.869 25.914 1.00 26.80 97 GLY A N 1
ATOM 803 C CA . GLY A 1 97 ? -6.938 24.469 26.214 1.00 26.18 97 GLY A CA 1
ATOM 804 C C . GLY A 1 97 ? -5.649 23.675 26.305 1.00 25.76 97 GLY A C 1
ATOM 805 O O . GLY A 1 97 ? -5.574 22.811 27.197 1.00 25.40 97 GLY A O 1
ATOM 806 N N . PHE A 1 98 ? -4.671 23.935 25.416 1.00 22.80 98 PHE A N 1
ATOM 807 C CA . PHE A 1 98 ? -3.412 23.215 25.494 1.00 22.51 98 PHE A CA 1
ATOM 808 C C . PHE A 1 98 ? -2.736 23.567 26.786 1.00 23.54 98 PHE A C 1
ATOM 809 O O . PHE A 1 98 ? -2.184 22.695 27.460 1.00 24.77 98 PHE A O 1
ATOM 817 N N . LEU A 1 99 ? -2.766 24.843 27.139 1.00 24.79 99 LEU A N 1
ATOM 818 C CA . LEU A 1 99 ? -2.085 25.260 28.352 1.00 24.70 99 LEU A CA 1
ATOM 819 C C . LEU A 1 99 ? -2.803 24.671 29.542 1.00 22.94 99 LEU A C 1
ATOM 820 O O . LEU A 1 99 ? -2.148 24.185 30.446 1.00 22.88 99 LEU A O 1
ATOM 825 N N . ARG A 1 100 ? -4.134 24.687 29.544 1.00 21.28 100 ARG A N 1
ATOM 826 C CA . ARG A 1 100 ? -4.896 24.103 30.674 1.00 20.34 100 ARG A CA 1
ATOM 827 C C . ARG A 1 100 ? -4.581 22.583 30.844 1.00 19.41 100 ARG A C 1
ATOM 828 O O . ARG A 1 100 ? -4.286 22.096 31.951 1.00 19.03 100 ARG A O 1
ATOM 836 N N . LEU A 1 101 ? -4.587 21.829 29.762 1.00 18.12 101 LEU A N 1
ATOM 837 C CA . LEU A 1 101 ? -4.219 20.415 29.927 1.00 19.44 101 LEU A CA 1
ATOM 838 C C . LEU A 1 101 ? -2.750 20.249 30.384 1.00 19.93 101 LEU A C 1
ATOM 839 O O . LEU A 1 101 ? -2.432 19.389 31.193 1.00 21.46 101 LEU A O 1
ATOM 844 N N . ALA A 1 102 ? -1.852 21.072 29.875 1.00 19.85 102 ALA A N 1
ATOM 845 C CA . ALA A 1 102 ? -0.459 20.955 30.285 1.00 22.05 102 ALA A CA 1
ATOM 846 C C . ALA A 1 102 ? -0.313 21.227 31.810 1.00 23.87 102 ALA A C 1
ATOM 847 O O . ALA A 1 102 ? 0.451 20.540 32.509 1.00 23.83 102 ALA A O 1
ATOM 849 N N . GLU A 1 103 ? -1.050 22.218 32.321 1.00 25.11 103 GLU A N 1
ATOM 850 C CA . GLU A 1 103 ? -0.972 22.571 33.741 1.00 27.27 103 GLU A CA 1
ATOM 851 C C . GLU A 1 103 ? -1.552 21.454 34.596 1.00 25.85 103 GLU A C 1
ATOM 852 O O . GLU A 1 103 ? -0.980 21.059 35.628 1.00 25.41 103 GLU A O 1
ATOM 858 N N . GLY A 1 104 ? -2.709 20.961 34.140 1.00 24.95 104 GLY A N 1
ATOM 859 C CA . GLY A 1 104 ? -3.421 19.904 34.830 1.00 22.67 104 GLY A CA 1
ATOM 860 C C . GLY A 1 104 ? -2.545 18.685 35.015 1.00 22.28 104 GLY A C 1
ATOM 861 O O . GLY A 1 104 ? -2.583 18.084 36.076 1.00 20.75 104 GLY A O 1
ATOM 862 N N . LEU A 1 105 ? -1.745 18.353 34.001 1.00 21.56 105 LEU A N 1
ATOM 863 C CA . LEU A 1 105 ? -0.887 17.202 34.084 1.00 22.50 105 LEU A CA 1
ATOM 864 C C . LEU A 1 105 ? 0.364 17.469 34.904 1.00 23.95 105 LEU A C 1
ATOM 865 O O . LEU A 1 105 ? 0.825 16.597 35.607 1.00 24.05 105 LEU A O 1
ATOM 870 N N . ARG A 1 106 ? 0.935 18.670 34.818 1.00 24.76 106 ARG A N 1
ATOM 871 C CA . ARG A 1 106 ? 2.164 18.901 35.555 1.00 25.71 106 ARG A CA 1
ATOM 872 C C . ARG A 1 106 ? 1.783 18.808 37.030 1.00 25.55 106 ARG A C 1
ATOM 873 O O . ARG A 1 106 ? 2.577 18.323 37.860 1.00 26.32 106 ARG A O 1
ATOM 881 N N . ALA A 1 107 ? 0.557 19.231 37.327 1.00 22.07 107 ALA A N 1
ATOM 882 C CA . ALA A 1 107 ? 0.035 19.237 38.686 1.00 21.39 107 ALA A CA 1
ATOM 883 C C . ALA A 1 107 ? -0.131 17.840 39.278 1.00 20.03 107 ALA A C 1
ATOM 884 O O . ALA A 1 107 ? 0.273 17.569 40.426 1.00 19.82 107 ALA A O 1
ATOM 886 N N . GLY A 1 108 ? -0.721 16.965 38.463 1.00 19.90 108 GLY A N 1
ATOM 887 C CA . GLY A 1 108 ? -0.969 15.592 38.831 1.00 19.03 108 GLY A CA 1
ATOM 888 C C . GLY A 1 108 ? 0.329 14.837 39.033 1.00 20.14 108 GLY A C 1
ATOM 889 O O . GLY A 1 108 ? 0.455 14.022 39.972 1.00 22.18 108 GLY A O 1
ATOM 890 N N . VAL A 1 109 ? 1.283 15.100 38.152 1.00 18.29 109 VAL A N 1
ATOM 891 C CA . VAL A 1 109 ? 2.591 14.474 38.208 1.00 19.28 109 VAL A CA 1
ATOM 892 C C . VAL A 1 109 ? 3.323 14.977 39.417 1.00 20.76 109 VAL A C 1
ATOM 893 O O . VAL A 1 109 ? 4.056 14.243 40.028 1.00 22.27 109 VAL A O 1
ATOM 897 N N . GLU A 1 110 ? 3.140 16.228 39.789 1.00 22.92 110 GLU A N 1
ATOM 898 C CA . GLU A 1 110 ? 3.811 16.703 40.994 1.00 23.83 110 GLU A CA 1
ATOM 899 C C . GLU A 1 110 ? 3.233 15.993 42.241 1.00 25.60 110 GLU A C 1
ATOM 900 O O . GLU A 1 110 ? 3.978 15.479 43.097 1.00 22.94 110 GLU A O 1
ATOM 906 N N . GLU A 1 111 ? 1.907 15.950 42.331 1.00 26.93 111 GLU A N 1
ATOM 907 C CA . GLU A 1 111 ? 1.273 15.283 43.463 1.00 28.72 111 GLU A CA 1
ATOM 908 C C . GLU A 1 111 ? 1.853 13.903 43.588 1.00 28.52 111 GLU A C 1
ATOM 909 O O . GLU A 1 111 ? 2.200 13.434 44.672 1.00 30.25 111 GLU A O 1
ATOM 915 N N . LEU A 1 112 ? 2.016 13.241 42.464 1.00 26.82 112 LEU A N 1
ATOM 916 C CA . LEU A 1 112 ? 2.499 11.887 42.535 1.00 24.14 112 LEU A CA 1
ATOM 917 C C . LEU A 1 112 ? 3.981 11.742 42.735 1.00 24.00 112 LEU A C 1
ATOM 918 O O . LEU A 1 112 ? 4.445 10.769 43.287 1.00 22.40 112 LEU A O 1
ATOM 923 N N . LEU A 1 113 ? 4.765 12.689 42.264 1.00 22.84 113 LEU A N 1
ATOM 924 C CA . LEU A 1 113 ? 6.180 12.487 42.408 1.00 21.49 113 LEU A CA 1
ATOM 925 C C . LEU A 1 113 ? 6.859 13.383 43.435 1.00 22.04 113 LEU A C 1
ATOM 926 O O . LEU A 1 113 ? 7.912 13.030 43.959 1.00 22.24 113 LEU A O 1
ATOM 931 N N . GLY A 1 114 ? 6.225 14.504 43.760 1.00 21.60 114 GLY A N 1
ATOM 932 C CA . GLY A 1 114 ? 6.835 15.452 44.644 1.00 22.47 114 GLY A CA 1
ATOM 933 C C . GLY A 1 114 ? 8.133 15.902 43.964 1.00 24.37 114 GLY A C 1
ATOM 934 O O . GLY A 1 114 ? 8.281 15.968 42.749 1.00 26.62 114 GLY A O 1
ATOM 935 N N . GLU A 1 115 ? 9.100 16.193 44.788 1.00 25.49 115 GLU A N 1
ATOM 936 C CA . GLU A 1 115 ? 10.399 16.605 44.395 1.00 26.68 115 GLU A CA 1
ATOM 937 C C . GLU A 1 115 ? 10.975 15.828 43.204 1.00 28.20 115 GLU A C 1
ATOM 938 O O . GLU A 1 115 ? 11.679 16.386 42.356 1.00 29.96 115 GLU A O 1
ATOM 944 N N . GLU A 1 116 ? 10.682 14.542 43.097 1.00 30.48 116 GLU A N 1
ATOM 945 C CA . GLU A 1 116 ? 11.217 13.742 41.981 1.00 30.69 116 GLU A CA 1
ATOM 946 C C . GLU A 1 116 ? 10.790 14.250 40.581 1.00 29.64 116 GLU A C 1
ATOM 947 O O . GLU A 1 116 ? 11.433 13.974 39.607 1.00 29.19 116 GLU A O 1
ATOM 953 N N . ALA A 1 117 ? 9.710 14.995 40.471 1.00 28.78 117 ALA A N 1
ATOM 954 C CA . ALA A 1 117 ? 9.283 15.430 39.156 1.00 29.60 117 ALA A CA 1
ATOM 955 C C . ALA A 1 117 ? 10.257 16.392 38.484 1.00 30.71 117 ALA A C 1
ATOM 956 O O . ALA A 1 117 ? 10.169 16.626 37.253 1.00 29.45 117 ALA A O 1
ATOM 958 N N . VAL A 1 118 ? 11.190 16.934 39.273 1.00 30.39 118 VAL A N 1
ATOM 959 C CA . VAL A 1 118 ? 12.111 17.920 38.727 1.00 30.66 118 VAL A CA 1
ATOM 960 C C . VAL A 1 118 ? 13.169 17.292 37.916 1.00 30.19 118 VAL A C 1
ATOM 961 O O . VAL A 1 118 ? 13.743 17.924 37.037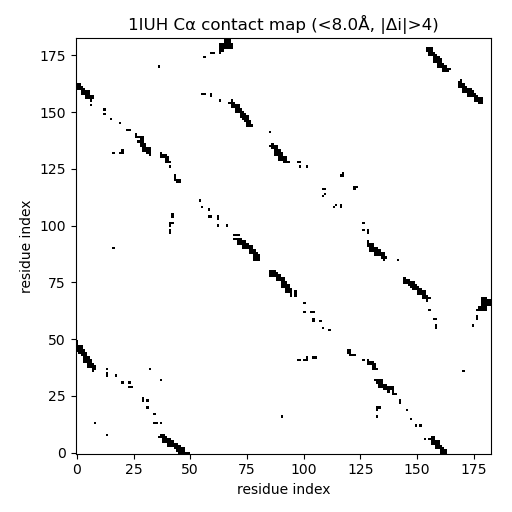 1.00 28.99 118 VAL A O 1
ATOM 965 N N . ARG A 1 119 ? 13.389 16.020 38.192 1.00 30.79 119 ARG A N 1
ATOM 966 C CA . ARG A 1 119 ? 14.402 15.298 37.489 1.00 33.28 119 ARG A CA 1
ATOM 967 C C . ARG A 1 119 ? 13.928 14.820 36.107 1.00 33.26 119 ARG A C 1
ATOM 968 O O . ARG A 1 119 ? 14.743 14.357 35.309 1.00 35.81 119 ARG A O 1
ATOM 976 N N . ILE A 1 120 ? 12.631 14.972 35.817 1.00 30.83 120 ILE A N 1
ATOM 977 C CA . ILE A 1 120 ? 12.068 14.584 34.539 1.00 28.02 120 ILE A CA 1
ATOM 978 C C . ILE A 1 120 ? 12.761 15.509 33.500 1.00 28.92 120 ILE A C 1
ATOM 979 O O . ILE A 1 120 ? 12.898 16.714 33.718 1.00 28.73 120 ILE A O 1
ATOM 984 N N . PRO A 1 121 ? 13.203 14.939 32.370 1.00 27.32 121 PRO A N 1
ATOM 985 C CA . PRO A 1 121 ? 13.879 15.746 31.364 1.00 27.08 121 PRO A CA 1
ATOM 986 C C . PRO A 1 121 ? 13.027 16.835 30.848 1.00 27.33 121 PRO A C 1
ATOM 987 O O . PRO A 1 121 ? 11.853 16.614 30.519 1.00 27.44 121 PRO A O 1
ATOM 991 N N . GLY A 1 122 ? 13.625 18.027 30.830 1.00 26.04 122 GLY A N 1
ATOM 992 C CA . GLY A 1 122 ? 12.958 19.197 30.329 1.00 26.85 122 GLY A CA 1
ATOM 993 C C . GLY A 1 122 ? 11.752 19.633 31.099 1.00 27.36 122 GLY A C 1
ATOM 994 O O . GLY A 1 122 ? 10.902 20.298 30.550 1.00 30.18 122 GLY A O 1
ATOM 995 N N . TRP A 1 123 ? 11.687 19.290 32.370 1.00 28.26 123 TRP A N 1
ATOM 996 C CA . TRP A 1 123 ? 10.550 19.628 33.206 1.00 29.48 123 TRP A CA 1
ATOM 997 C C . TRP A 1 123 ? 10.353 21.111 33.480 1.00 30.93 123 TRP A C 1
ATOM 998 O O . TRP A 1 123 ? 9.265 21.568 33.744 1.00 30.40 123 TRP A O 1
ATOM 1009 N N . ASP A 1 124 ? 11.455 21.832 33.408 1.00 33.26 124 ASP A N 1
ATOM 1010 C CA . ASP A 1 124 ? 11.578 23.232 33.722 1.00 36.24 124 ASP A CA 1
ATOM 1011 C C . ASP A 1 124 ? 11.268 24.137 32.534 1.00 36.58 124 ASP A C 1
ATOM 1012 O O . ASP A 1 124 ? 11.063 25.331 32.707 1.00 36.40 124 ASP A O 1
ATOM 1017 N N . LYS A 1 125 ? 11.231 23.560 31.335 1.00 36.51 125 LYS A N 1
ATOM 1018 C CA . LYS A 1 125 ? 10.930 24.306 30.140 1.00 36.48 125 LYS A CA 1
ATOM 1019 C C . LYS A 1 125 ? 9.496 24.731 30.247 1.00 37.70 125 LYS A C 1
ATOM 1020 O O . LYS A 1 125 ? 8.644 24.010 30.777 1.00 38.43 125 LYS A O 1
ATOM 1026 N N . PRO A 1 126 ? 9.218 25.949 29.802 1.00 38.28 126 PRO A N 1
ATOM 1027 C CA . PRO A 1 126 ? 7.895 26.578 29.785 1.00 36.45 126 PRO A CA 1
ATOM 1028 C C . PRO A 1 126 ? 7.194 25.960 28.601 1.00 34.02 126 PRO A C 1
ATOM 1029 O O . PRO A 1 126 ? 7.755 25.879 27.533 1.00 33.02 126 PRO A O 1
ATOM 1033 N N . PHE A 1 127 ? 5.962 25.547 28.799 1.00 33.06 127 PHE A N 1
ATOM 1034 C CA . PHE A 1 127 ? 5.196 24.938 27.737 1.00 32.11 127 PHE A CA 1
ATOM 1035 C C . PHE A 1 127 ? 4.978 25.881 26.536 1.00 33.05 127 PHE A C 1
ATOM 1036 O O . PHE A 1 127 ? 4.530 27.006 26.683 1.00 33.42 127 PHE A O 1
ATOM 1044 N N . LYS A 1 128 ? 5.290 25.378 25.352 1.00 33.67 128 LYS A N 1
ATOM 1045 C CA . LYS A 1 128 ? 5.127 26.088 24.100 1.00 35.34 128 LYS A CA 1
ATOM 1046 C C . LYS A 1 128 ? 4.302 25.205 23.143 1.00 34.79 128 LYS A C 1
ATOM 1047 O O . LYS A 1 128 ? 4.860 24.283 22.536 1.00 36.55 128 LYS A O 1
ATOM 1053 N N . PRO A 1 129 ? 3.002 25.483 22.948 1.00 31.71 129 PRO A N 1
ATOM 1054 C CA . PRO A 1 129 ? 2.313 24.567 22.016 1.00 29.72 129 PRO A CA 1
ATOM 1055 C C . PRO A 1 129 ? 2.926 24.540 20.584 1.00 29.05 129 PRO A C 1
ATOM 1056 O O . PRO A 1 129 ? 2.624 25.416 19.759 1.00 28.35 129 PRO A O 1
ATOM 1060 N N A HIS A 1 130 ? 3.779 23.532 20.335 0.54 29.16 130 HIS A N 1
ATOM 1061 N N B HIS A 1 130 ? 3.741 23.510 20.307 0.46 28.07 130 HIS A N 1
ATOM 1062 C CA A HIS A 1 130 ? 4.529 23.316 19.076 0.54 28.46 130 HIS A CA 1
ATOM 1063 C CA B HIS A 1 130 ? 4.403 23.319 19.004 0.46 26.62 130 HIS A CA 1
ATOM 1064 C C A HIS A 1 130 ? 4.274 21.891 18.487 0.54 27.68 130 HIS A C 1
ATOM 1065 C C B HIS A 1 130 ? 4.181 21.898 18.467 0.46 26.51 130 HIS A C 1
ATOM 1066 O O A HIS A 1 130 ? 4.036 20.959 19.251 0.54 27.71 130 HIS A O 1
ATOM 1067 O O B HIS A 1 130 ? 3.895 20.983 19.231 0.46 26.73 130 HIS A O 1
ATOM 1080 N N . ILE A 1 131 ? 4.334 21.734 17.151 1.00 25.84 131 ILE A N 1
ATOM 1081 C CA . ILE A 1 131 ? 4.169 20.431 16.474 1.00 23.92 131 ILE A CA 1
ATOM 1082 C C . ILE A 1 131 ? 5.351 20.268 15.536 1.00 24.19 131 ILE A C 1
ATOM 1083 O O . ILE A 1 131 ? 5.454 20.924 14.494 1.00 23.02 131 ILE A O 1
ATOM 1088 N N . THR A 1 132 ? 6.254 19.380 15.910 1.00 24.02 132 THR A N 1
ATOM 1089 C CA . THR A 1 132 ? 7.430 19.150 15.087 1.00 23.93 132 THR A CA 1
ATOM 1090 C C . THR A 1 132 ? 7.175 18.641 13.680 1.00 22.10 132 THR A C 1
ATOM 1091 O O . THR A 1 132 ? 6.455 17.693 13.490 1.00 23.02 132 THR A O 1
ATOM 1095 N N . LEU A 1 133 ? 7.832 19.288 12.720 1.00 22.00 133 LEU A N 1
ATOM 1096 C CA . LEU A 1 133 ? 7.759 19.013 11.273 1.00 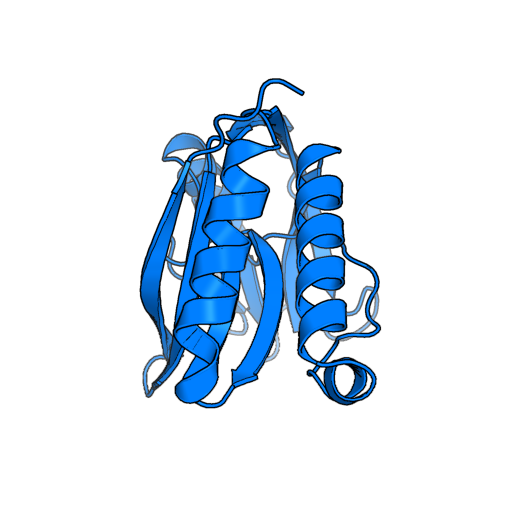21.96 133 LEU A CA 1
ATOM 1097 C C . LEU A 1 133 ? 8.937 18.245 10.735 1.00 20.95 133 LEU A C 1
ATOM 1098 O O . LEU A 1 133 ? 8.806 17.424 9.806 1.00 21.02 133 LEU A O 1
ATOM 1103 N N . ALA A 1 134 ? 10.098 18.540 11.297 1.00 20.06 134 ALA A N 1
ATOM 1104 C CA . ALA A 1 134 ? 11.301 17.866 10.888 1.00 21.93 134 ALA A CA 1
ATOM 1105 C C . ALA A 1 134 ? 12.420 18.165 11.843 1.00 22.46 134 ALA A C 1
ATOM 1106 O O . ALA A 1 134 ? 12.389 19.149 12.557 1.00 22.28 134 ALA A O 1
ATOM 1108 N N . ARG A 1 135 ? 13.425 17.303 11.841 1.00 25.70 135 ARG A N 1
ATOM 1109 C CA . ARG A 1 135 ? 14.592 17.481 12.720 1.00 28.83 135 ARG A CA 1
ATOM 1110 C C . ARG A 1 135 ? 15.892 17.481 11.871 1.00 29.11 135 ARG A C 1
ATOM 1111 O O . ARG A 1 135 ? 16.041 16.726 10.887 1.00 27.82 135 ARG A O 1
ATOM 1119 N N . ARG A 1 136 ? 16.809 18.359 12.266 1.00 29.17 136 ARG A N 1
ATOM 1120 C CA . ARG A 1 136 ? 18.065 18.535 11.574 1.00 31.02 136 ARG A CA 1
ATOM 1121 C C . ARG A 1 136 ? 19.135 17.503 11.916 1.00 31.33 136 ARG A C 1
ATOM 1122 O O . ARG A 1 136 ? 19.825 17.597 12.930 1.00 32.68 136 ARG A O 1
ATOM 1130 N N . LYS A 1 137 ? 19.230 16.489 11.068 1.00 31.51 137 LYS A N 1
ATOM 1131 C CA . LYS A 1 137 ? 20.189 15.420 11.205 1.00 31.17 137 LYS A CA 1
ATOM 1132 C C . LYS A 1 137 ? 21.501 15.796 10.505 1.00 32.56 137 LYS A C 1
ATOM 1133 O O . LYS A 1 137 ? 22.541 15.200 10.750 1.00 32.67 137 LYS A O 1
ATOM 1139 N N . ALA A 1 138 ? 21.493 16.810 9.650 1.00 31.83 138 ALA A N 1
ATOM 1140 C CA . ALA A 1 138 ? 22.726 17.162 8.982 1.00 29.83 138 ALA A CA 1
ATOM 1141 C C . ALA A 1 138 ? 22.644 18.578 8.461 1.00 29.51 138 ALA A C 1
ATOM 1142 O O . ALA A 1 138 ? 21.644 19.228 8.607 1.00 30.98 138 ALA A O 1
ATOM 1144 N N . PRO A 1 139 ? 23.704 19.093 7.836 1.00 29.55 139 PRO A N 1
ATOM 1145 C CA . PRO A 1 139 ? 23.453 20.479 7.407 1.00 28.26 139 PRO A CA 1
ATOM 1146 C C . PRO A 1 139 ? 22.224 20.699 6.478 1.00 28.37 139 PRO A C 1
ATOM 1147 O O . PRO A 1 139 ? 22.054 20.045 5.447 1.00 28.16 139 PRO A O 1
ATOM 1151 N N . ALA A 1 140 ? 21.378 21.641 6.842 1.00 28.11 140 ALA A N 1
ATOM 1152 C CA . ALA A 1 140 ? 20.227 21.957 6.041 1.00 30.03 140 ALA A CA 1
ATOM 1153 C C . ALA A 1 140 ? 19.858 23.391 6.347 1.00 30.79 140 ALA A C 1
ATOM 1154 O O . ALA A 1 140 ? 20.121 23.875 7.426 1.00 30.23 140 ALA A O 1
ATOM 1156 N N . PRO A 1 141 ? 19.264 24.103 5.381 1.00 31.81 141 PRO A N 1
ATOM 1157 C CA . PRO A 1 141 ? 18.903 25.497 5.654 1.00 33.03 141 PRO A CA 1
ATOM 1158 C C . PRO A 1 141 ? 17.474 25.761 6.186 1.00 34.69 141 PRO A C 1
ATOM 1159 O O . PRO A 1 141 ? 16.580 24.936 6.034 1.00 33.01 141 PRO A O 1
ATOM 1163 N N . ARG A 1 142 ? 17.300 26.918 6.816 1.00 35.56 142 ARG A N 1
ATOM 1164 C CA . ARG A 1 142 ? 15.989 27.361 7.228 1.00 38.93 142 ARG A CA 1
ATOM 1165 C C . ARG A 1 142 ? 15.266 27.553 5.893 1.00 39.32 142 ARG A C 1
ATOM 1166 O O . ARG A 1 142 ? 15.886 27.793 4.860 1.00 39.00 142 ARG A O 1
ATOM 1174 N N . VAL A 1 143 ? 13.954 27.489 5.941 1.00 40.55 143 VAL A N 1
ATOM 1175 C CA . VAL A 1 143 ? 13.087 27.702 4.776 1.00 42.32 143 VAL A CA 1
ATOM 1176 C C . VAL A 1 143 ? 12.162 28.824 5.259 1.00 43.03 143 VAL A C 1
ATOM 1177 O O . VAL A 1 143 ? 11.891 28.910 6.457 1.00 44.28 143 VAL A O 1
ATOM 1181 N N . PRO A 1 144 ? 11.629 29.667 4.361 1.00 43.94 144 PRO A N 1
ATOM 1182 C CA . PRO A 1 144 ? 10.745 30.744 4.853 1.00 43.07 144 PRO A CA 1
ATOM 1183 C C . PRO A 1 144 ? 9.597 30.260 5.716 1.00 42.39 144 PRO A C 1
ATOM 1184 O O . PRO A 1 144 ? 9.228 29.083 5.708 1.00 43.54 144 PRO A O 1
ATOM 1188 N N . PRO A 1 145 ? 9.020 31.171 6.485 1.00 41.30 145 PRO A N 1
ATOM 1189 C CA . PRO A 1 145 ? 7.895 30.839 7.362 1.00 40.80 145 PRO A CA 1
ATOM 1190 C C . PRO A 1 145 ? 6.726 30.258 6.585 1.00 40.53 145 PRO A C 1
ATOM 1191 O O . PRO A 1 145 ? 6.556 30.567 5.419 1.00 40.87 145 PRO A O 1
ATOM 1195 N N . VAL A 1 146 ? 5.943 29.388 7.218 1.00 40.14 146 VAL A N 1
ATOM 1196 C CA . VAL A 1 146 ? 4.751 28.837 6.576 1.00 39.87 146 VAL A CA 1
ATOM 1197 C C . VAL A 1 146 ? 3.546 29.256 7.439 1.00 40.58 146 VAL A C 1
ATOM 1198 O O . VAL A 1 146 ? 3.443 28.819 8.604 1.00 39.98 146 VAL A O 1
ATOM 1202 N N . LEU A 1 147 ? 2.666 30.107 6.895 1.00 40.15 147 LEU A N 1
ATOM 1203 C CA . LEU A 1 147 ? 1.472 30.538 7.634 1.00 40.86 147 LEU A CA 1
ATOM 1204 C C . LEU A 1 147 ? 0.375 29.556 7.403 1.00 40.79 147 LEU A C 1
ATOM 1205 O O . LEU A 1 147 ? 0.192 29.089 6.275 1.00 41.28 147 LEU A O 1
ATOM 1210 N N . PHE A 1 148 ? -0.373 29.233 8.449 1.00 40.66 148 PHE A N 1
ATOM 1211 C CA . PHE A 1 148 ? -1.435 28.247 8.270 1.00 41.02 148 PHE A CA 1
ATOM 1212 C C . PHE A 1 148 ? -2.889 28.735 8.338 1.00 41.93 148 PHE A C 1
ATOM 1213 O O . PHE A 1 148 ? -3.687 28.447 7.419 1.00 41.76 148 PHE A O 1
ATOM 1221 N N . GLY A 1 149 ? -3.216 29.433 9.444 1.00 41.67 149 GLY A N 1
ATOM 1222 C CA . GLY A 1 149 ? -4.565 29.922 9.695 1.00 40.74 149 GLY A CA 1
ATOM 1223 C C . GLY A 1 149 ? -5.545 28.787 9.497 1.00 40.97 149 GLY A C 1
ATOM 1224 O O . GLY A 1 149 ? -6.350 28.793 8.569 1.00 43.68 149 GLY A O 1
ATOM 1225 N N . LEU A 1 150 ? -5.470 27.773 10.339 1.00 38.37 150 LEU A N 1
ATOM 1226 C CA . LEU A 1 150 ? -6.371 26.641 10.207 1.00 35.39 150 LEU A CA 1
ATOM 1227 C C . LEU A 1 150 ? -6.894 26.263 11.605 1.00 33.78 150 LEU A C 1
ATOM 1228 O O . LEU A 1 150 ? -6.107 25.913 12.468 1.00 33.84 150 LEU A O 1
ATOM 1233 N N . GLU A 1 151 ? -8.215 26.307 11.802 1.00 31.32 151 GLU A N 1
ATOM 1234 C CA . GLU A 1 151 ? -8.826 25.992 13.096 1.00 28.95 151 GLU A CA 1
ATOM 1235 C C . GLU A 1 151 ? -9.310 24.557 13.078 1.00 26.51 151 GLU A C 1
ATOM 1236 O O . GLU A 1 151 ? -9.720 24.047 12.067 1.00 27.43 151 GLU A O 1
ATOM 1242 N N . TRP A 1 152 ? -9.220 23.879 14.192 1.00 24.05 152 TRP A N 1
ATOM 1243 C CA . 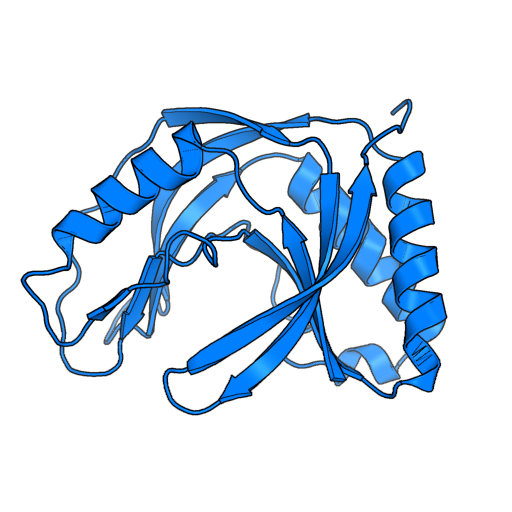TRP A 1 152 ? -9.737 22.534 14.231 1.00 22.63 152 TRP A CA 1
ATOM 1244 C C . TRP A 1 152 ? -10.195 22.263 15.660 1.00 23.01 152 TRP A C 1
ATOM 1245 O O . TRP A 1 152 ? -9.776 22.951 16.596 1.00 25.20 152 TRP A O 1
ATOM 1256 N N . PRO A 1 153 ? -11.070 21.276 15.846 1.00 23.47 153 PRO A N 1
ATOM 1257 C CA . PRO A 1 153 ? -11.630 20.857 17.150 1.00 22.78 153 PRO A CA 1
ATOM 1258 C C . PRO A 1 153 ? -10.749 19.887 17.910 1.00 22.38 153 PRO A C 1
ATOM 1259 O O . PRO A 1 153 ? -10.546 18.790 17.428 1.00 24.50 153 PRO A O 1
ATOM 1263 N N . VAL A 1 154 ? -10.244 20.226 19.091 1.00 22.63 154 VAL A N 1
ATOM 1264 C CA . VAL A 1 154 ? -9.433 19.238 19.871 1.00 21.69 154 VAL A CA 1
ATOM 1265 C C . VAL A 1 154 ? -10.395 18.529 20.809 1.00 21.27 154 VAL A C 1
ATOM 1266 O O . VAL A 1 154 ? -10.957 19.169 21.691 1.00 20.94 154 VAL A O 1
ATOM 1270 N N . GLU A 1 155 ? -10.581 17.221 20.603 1.00 22.29 155 GLU A N 1
ATOM 1271 C CA . GLU A 1 155 ? -11.514 16.383 21.365 1.00 21.86 155 GLU A CA 1
ATOM 1272 C C . GLU A 1 155 ? -10.915 15.439 22.369 1.00 22.38 155 GLU A C 1
ATOM 1273 O O . GLU A 1 155 ? -11.650 14.750 23.083 1.00 21.63 155 GLU A O 1
ATOM 1279 N N . GLY A 1 156 ? -9.591 15.361 22.429 1.00 22.78 156 GLY A N 1
ATOM 1280 C CA . GLY A 1 156 ? -8.997 14.458 23.405 1.00 21.09 156 GLY A CA 1
ATOM 1281 C C . GLY A 1 156 ? -7.513 14.345 23.225 1.00 20.39 156 GLY A C 1
ATOM 1282 O O . GLY A 1 156 ? -6.946 15.018 22.380 1.00 21.58 156 GLY A O 1
ATOM 1283 N N . PHE A 1 157 ? -6.872 13.517 24.034 1.00 20.10 157 PHE A N 1
ATOM 1284 C CA . PHE A 1 157 ? -5.421 13.355 23.938 1.00 20.26 157 PHE A CA 1
ATOM 1285 C C . PHE A 1 157 ? -5.040 11.952 24.387 1.00 20.22 157 PHE A C 1
ATOM 1286 O O . PHE A 1 157 ? -5.906 11.158 24.752 1.00 21.55 157 PHE A O 1
ATOM 1294 N N . ALA A 1 158 ? -3.755 11.631 24.388 1.00 20.32 158 ALA A N 1
ATOM 1295 C CA . ALA A 1 158 ? -3.351 10.287 24.754 1.00 18.11 158 ALA A CA 1
ATOM 1296 C C . ALA A 1 158 ? -2.080 10.179 25.544 1.00 18.92 158 ALA A C 1
ATOM 1297 O O . ALA A 1 158 ? -1.284 11.131 25.583 1.00 20.04 158 ALA A O 1
ATOM 1299 N N . LEU A 1 159 ? -1.909 9.005 26.160 1.00 17.70 159 LEU A N 1
ATOM 1300 C CA . LEU A 1 159 ? -0.743 8.641 26.922 1.00 18.03 159 LEU A CA 1
ATOM 1301 C C . LEU A 1 159 ? -0.129 7.694 25.932 1.00 20.61 159 LEU A C 1
ATOM 1302 O O . LEU A 1 159 ? -0.763 6.730 25.527 1.00 21.86 159 LEU A O 1
ATOM 1307 N N . VAL A 1 160 ? 1.112 7.984 25.560 1.00 22.40 160 VAL A N 1
ATOM 1308 C CA . VAL A 1 160 ? 1.862 7.263 24.547 1.00 23.44 160 VAL A CA 1
ATOM 1309 C C . VAL A 1 160 ? 3.248 6.818 25.009 1.00 24.75 160 VAL A C 1
ATOM 1310 O O . VAL A 1 160 ? 3.954 7.542 25.720 1.00 25.53 160 VAL A O 1
ATOM 1314 N N . ARG A 1 161 ? 3.639 5.633 24.572 1.00 25.49 161 ARG A N 1
ATOM 1315 C CA . ARG A 1 161 ? 4.978 5.146 24.854 1.00 26.17 161 ARG A CA 1
ATOM 1316 C C . ARG A 1 161 ? 5.827 5.362 23.587 1.00 26.14 161 ARG A C 1
ATOM 1317 O O . ARG A 1 161 ? 5.348 5.238 22.478 1.00 26.31 161 ARG A O 1
ATOM 1325 N N . SER A 1 162 ? 7.085 5.695 23.761 1.00 26.94 162 SER A N 1
ATOM 1326 C CA . SER A 1 162 ? 7.979 5.890 22.641 1.00 28.97 162 SER A CA 1
ATOM 1327 C C . SER A 1 162 ? 9.122 4.937 22.883 1.00 30.79 162 SER A C 1
ATOM 1328 O O . SER A 1 162 ? 9.582 4.813 23.996 1.00 30.65 162 SER A O 1
ATOM 1331 N N . GLU A 1 163 ? 9.580 4.270 21.839 1.00 33.14 163 GLU A N 1
ATOM 1332 C CA . GLU A 1 163 ? 10.720 3.349 21.951 1.00 35.28 163 GLU A CA 1
ATOM 1333 C C . GLU A 1 163 ? 11.707 3.734 20.835 1.00 36.15 163 GLU A C 1
ATOM 1334 O O . GLU A 1 163 ? 11.321 3.861 19.666 1.00 35.84 163 GLU A O 1
ATOM 1340 N N . LEU A 1 164 ? 12.965 3.960 21.176 1.00 40.22 164 LEU A N 1
ATOM 1341 C CA . LEU A 1 164 ? 13.912 4.259 20.117 1.00 44.82 164 LEU A CA 1
ATOM 1342 C C . LEU A 1 164 ? 14.332 2.974 19.436 1.00 47.58 164 LEU A C 1
ATOM 1343 O O . LEU A 1 164 ? 14.830 2.022 20.050 1.00 47.23 164 LEU A O 1
ATOM 1348 N N . LYS A 1 165 ? 14.092 2.960 18.139 1.00 50.85 165 LYS A N 1
ATOM 1349 C CA . LYS A 1 165 ? 14.431 1.827 17.350 1.00 54.21 165 LYS A CA 1
ATOM 1350 C C . LYS A 1 165 ? 15.204 2.322 16.157 1.00 56.15 165 LYS A C 1
ATOM 1351 O O . LYS A 1 165 ? 15.554 3.509 16.094 1.00 56.19 165 LYS A O 1
ATOM 1357 N N . PRO A 1 166 ? 15.559 1.404 15.243 1.00 58.03 166 PRO A N 1
ATOM 1358 C CA . PRO A 1 166 ? 16.307 1.693 14.010 1.00 58.19 166 PRO A CA 1
ATOM 1359 C C . PRO A 1 166 ? 15.883 3.009 13.263 1.00 58.56 166 PRO A C 1
ATOM 1360 O O . PRO A 1 166 ? 16.417 4.123 13.494 1.00 59.94 166 PRO A O 1
ATOM 1364 N N . LYS A 1 167 ? 14.922 2.859 12.356 1.00 57.56 167 LYS A N 1
ATOM 1365 C CA . LYS A 1 167 ? 14.408 3.954 11.555 1.00 56.02 167 LYS A CA 1
ATOM 1366 C C . LYS A 1 167 ? 14.104 5.188 12.382 1.00 53.17 167 LYS A C 1
ATOM 1367 O O . LYS A 1 167 ? 13.983 6.293 11.858 1.00 52.30 167 LYS A O 1
ATOM 1373 N N . GLY A 1 168 ? 14.021 4.986 13.688 1.00 50.30 168 GLY A N 1
ATOM 1374 C CA . GLY A 1 168 ? 13.691 6.065 14.593 1.00 45.77 168 GLY A CA 1
ATOM 1375 C C . GLY A 1 168 ? 12.695 5.588 15.651 1.00 42.69 168 GLY A C 1
ATOM 1376 O O . GLY A 1 168 ? 12.444 4.368 15.866 1.00 41.07 168 GLY A O 1
ATOM 1377 N N . PRO A 1 169 ? 12.077 6.560 16.325 1.00 40.21 169 PRO A N 1
ATOM 1378 C CA . PRO A 1 169 ? 11.104 6.273 17.388 1.00 37.50 169 PRO A CA 1
ATOM 1379 C C . PRO A 1 169 ? 9.783 5.592 16.946 1.00 35.25 169 PRO A C 1
ATOM 1380 O O . PRO A 1 169 ? 9.197 5.937 15.915 1.00 33.53 169 PRO A O 1
ATOM 1384 N N . VAL A 1 170 ? 9.372 4.573 17.696 1.00 32.41 170 VAL A N 1
ATOM 1385 C CA . VAL A 1 170 ? 8.121 3.905 17.384 1.00 30.60 170 VAL A CA 1
ATOM 1386 C C . VAL A 1 170 ? 7.176 4.215 18.541 1.00 29.43 170 VAL A C 1
ATOM 1387 O O . VAL A 1 170 ? 7.496 3.980 19.707 1.00 28.13 170 VAL A O 1
ATOM 1391 N N . TYR A 1 171 ? 6.028 4.785 18.204 1.00 28.47 171 TYR A N 1
ATOM 1392 C CA . TYR A 1 171 ? 4.999 5.159 19.187 1.00 26.70 171 TYR A CA 1
ATOM 1393 C C . TYR A 1 171 ? 3.913 4.069 19.420 1.00 25.86 171 TYR A C 1
ATOM 1394 O O . TYR A 1 171 ? 3.459 3.425 18.487 1.00 27.30 171 TYR A O 1
ATOM 1403 N N . THR A 1 172 ? 3.524 3.850 20.671 1.00 25.12 172 THR A N 1
ATOM 1404 C CA . THR A 1 172 ? 2.423 2.957 20.993 1.00 23.63 172 THR A CA 1
ATOM 1405 C C . THR A 1 172 ? 1.520 3.738 21.939 1.00 23.66 172 THR A C 1
ATOM 1406 O O . THR A 1 172 ? 1.960 4.185 22.995 1.00 20.41 172 THR A O 1
ATOM 1410 N N . VAL A 1 173 ? 0.259 3.909 21.535 1.00 24.08 173 VAL A N 1
ATOM 1411 C CA . VAL A 1 173 ? -0.736 4.627 22.326 1.00 23.87 173 VAL A CA 1
ATOM 1412 C C . VAL A 1 173 ? -1.260 3.725 23.445 1.00 25.86 173 VAL A C 1
ATOM 1413 O O . VAL A 1 173 ? -1.964 2.778 23.141 1.00 29.21 173 VAL A O 1
ATOM 1417 N N . LEU A 1 174 ? -0.944 3.990 24.716 1.00 25.37 174 LEU A N 1
ATOM 1418 C CA . LEU A 1 174 ? -1.431 3.146 25.780 1.00 24.28 174 LEU A CA 1
ATOM 1419 C C . LEU A 1 174 ? -2.833 3.472 26.001 1.00 25.69 174 LEU A C 1
ATOM 1420 O O . LEU A 1 174 ? -3.581 2.632 26.357 1.00 27.69 174 LEU A O 1
ATOM 1425 N N . GLU A 1 175 ? -3.202 4.727 25.831 1.00 27.38 175 GLU A N 1
ATOM 1426 C CA . GLU A 1 175 ? -4.587 5.093 25.986 1.00 26.61 175 GLU A CA 1
ATOM 1427 C C . GLU A 1 175 ? -4.970 6.436 25.438 1.00 25.69 175 GLU A C 1
ATOM 1428 O O . GLU A 1 175 ? -4.157 7.325 25.424 1.00 25.69 175 GLU A O 1
ATOM 1434 N N . LYS A 1 176 ? -6.209 6.528 24.954 1.00 23.52 176 LYS A N 1
ATOM 1435 C CA . LYS A 1 176 ? -6.792 7.738 24.430 1.00 23.26 176 LYS A CA 1
ATOM 1436 C C . LYS A 1 176 ? -7.819 8.205 25.472 1.00 22.97 176 LYS A C 1
ATOM 1437 O O . LYS A 1 176 ? -8.401 7.395 26.178 1.00 23.23 176 LYS A O 1
ATOM 1443 N N . PHE A 1 17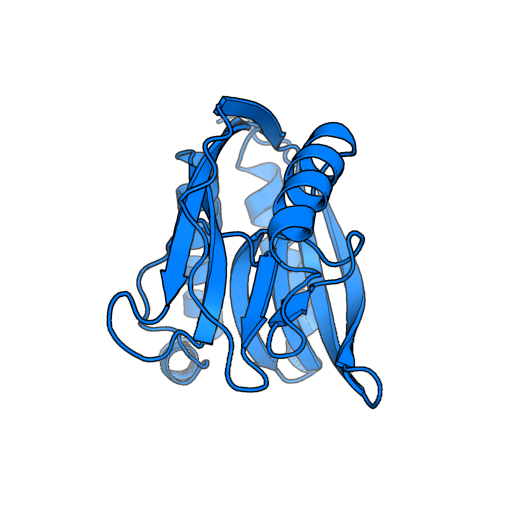7 ? -8.012 9.512 25.598 1.00 22.09 177 PHE A N 1
ATOM 1444 C CA . PHE A 1 177 ? -8.947 10.078 26.585 1.00 21.05 177 PHE A CA 1
ATOM 1445 C C . PHE A 1 177 ? -9.838 11.103 25.872 1.00 22.56 177 PHE A C 1
ATOM 1446 O O . PHE A 1 177 ? -9.377 11.895 25.044 1.00 22.95 177 PHE A O 1
ATOM 1454 N N . SER A 1 178 ? -11.123 11.095 26.168 1.00 22.35 178 SER A N 1
ATOM 1455 C CA . SER A 1 178 ? -11.986 12.037 25.489 1.00 22.89 178 SER A CA 1
ATOM 1456 C C . SER A 1 178 ? -12.352 13.254 26.325 1.00 22.74 178 SER A C 1
ATOM 1457 O O . SER A 1 178 ? -12.768 13.120 27.448 1.00 22.86 178 SER A O 1
ATOM 1460 N N . LEU A 1 179 ? -12.169 14.449 25.788 1.00 23.38 179 LEU A N 1
ATOM 1461 C CA . LEU A 1 179 ? -12.527 15.593 26.563 1.00 25.30 179 LEU A CA 1
ATOM 1462 C C . LEU A 1 179 ? -14.060 15.512 26.721 1.00 26.96 179 LEU A C 1
ATOM 1463 O O . LEU A 1 179 ? -14.793 15.416 25.767 1.00 25.58 179 LEU A O 1
ATOM 1468 N N . ARG A 1 180 ? -14.522 15.533 27.959 1.00 29.40 180 ARG A N 1
ATOM 1469 C CA . ARG A 1 180 ? -15.937 15.422 28.245 1.00 32.41 180 ARG A CA 1
ATOM 1470 C C . ARG A 1 180 ? -16.328 16.429 29.349 1.00 32.49 180 ARG A C 1
ATOM 1471 O O . ARG A 1 180 ? -17.444 16.426 29.809 1.00 29.05 180 ARG A O 1
ATOM 1479 N N . GLY A 1 181 ? -15.380 17.268 29.777 1.00 34.14 181 GLY A N 1
ATOM 1480 C CA . GLY A 1 181 ? -15.633 18.245 30.828 1.00 36.02 181 GLY A CA 1
ATOM 1481 C C . GLY A 1 181 ? -16.718 19.269 30.552 1.00 37.95 181 GLY A C 1
ATOM 1482 O O . GLY A 1 181 ? -17.000 19.546 29.373 1.00 37.26 181 GLY A O 1
ATOM 1483 N N . GLU A 1 182 ? -17.348 19.798 31.622 1.00 38.92 182 GLU A N 1
ATOM 1484 C CA . GLU A 1 182 ? -18.418 20.810 31.494 1.00 40.37 182 GLU A CA 1
ATOM 1485 C C . GLU A 1 182 ? -17.767 22.153 31.303 1.00 40.28 182 GLU A C 1
ATOM 1486 O O . GLU A 1 182 ? -18.260 22.965 30.554 1.00 41.12 182 GLU A O 1
ATOM 1492 N N . HIS A 1 183 ? -16.664 22.378 32.004 1.00 39.02 183 HIS A N 1
ATOM 1493 C CA . HIS A 1 183 ? -15.955 23.628 31.909 1.00 39.14 183 HIS A CA 1
ATOM 1494 C C . HIS A 1 183 ? -15.733 23.995 30.436 1.00 40.77 183 HIS A C 1
ATOM 1495 O O . HIS A 1 183 ? -16.244 25.049 29.988 1.00 41.03 183 HIS A O 1
#

Nearest PDB structures (foldseek):
  1iuh-assembly1_A  TM=1.005E+00  e=1.171E-36  Thermus thermophilus
  5h7f-assembly1_A  TM=9.448E-01  e=1.226E-20  Deinococcus radiodurans
  1vgj-assembly1_A  TM=8.586E-01  e=2.359E-13  Pyrococcus horikoshii
  5ldq-assembly2_B  TM=8.693E-01  e=4.157E-13  Escherichia coli BL21(DE3)
  4qak-assembly1_A  TM=8.664E-01  e=7.327E-13  Escherichia coli K-12

Sequence (183 aa):
MRLFYAVFLPEEVRAALVEAQTKVRPFRGWKPVPPHHQLHLTLLFLGERPEEELPDYLALGHRLARLEAPFRARLRGTGYFPNEGTPRVWFAKAEAEGFLRLAEGLRAGVEELLGEEAVRIPGWDKPFKPHHITLARRKAPAPRVPPVLFGLEWPVEGFALVRSELKPKGPVYTVLEKFSLRGEH

Radius of gyration: 16.53 Å; Cα contacts (8 Å, |Δi|>4): 353; chains: 1; bounding box: 42×31×46 Å

Foldseek 3Di:
DWKFKWFQDDDVVLVLLVVVLVLFPVWPQKAFDDSRPWIWTLGTQGDDDPVCVVLLVVLQQVQQAAFAWDKKWWFKKAFPPRDDQTFFIKTAMDDPVSVVSSVSVLVSVCVVPPPVSVVGPPNVPDDGGIITTIGGNDDDDDGDMDTDGGMDIGFWMFMWDWDADDVGIDIDTPDIGTRNHPD

Secondary structure (DSSP, 8-state):
-EEEEEEE--HHHHHHHHHHHGGGTT-TTEEEPPGGG-EEEEEEEEE--GGGHHHHHHHHHHHHHHS--EEEEEEEEEEESSSSS-SEEEEEEE-HHHHHHHHHHHHHHHHHHGGGGGGSTTTTSPP--EEEEEEESS-----------EEEEE-EEEEEEEEE-SSSEEEEEEEEEE-----